Protein AF-A0A485ANZ1-F1 (afdb_monomer)

InterPro domains:
  IPR003919 Cellulose synthase, subunit A [PR01439] (199-219)
  IPR003919 Cellulose synthase, subunit A [PR01439] (227-252)
  IPR003919 Cellulose synthase, subunit A [PR01439] (282-301)
  IPR029044 Nucleotide-diphospho-sugar transferases [G3DSA:3.90.550.10] (262-335)
  IPR029044 Nucleotide-diphospho-sugar transferases [SSF53448] (255-315)
  IPR050321 Glycosyltransferase 2/OpgH subfamily [PTHR43867] (194-326)

Sequence (336 aa):
MIRLGSLIFVPPVYARLRARYVDYRRSGASWFAATLSCLWVGLAWIFLPLENARWQSLLTRHDELFPHINFSRPRPLDPLRFLLQAVWLIASKPPESRKPTKWRPLSGLDRLRDRYIRWADELPVRFNSQTRHLDDKKELAHLSPKVRRLVLGVAITLSLVLALVCITQPFNPLSQFVFLMLLWGVALLVRRIPGRFSALMLIVLSLTVSCRYIWWRYTSTLNWNDPVSLVCGLILLFAETYAWIVLVLGYFQVAWPLNRQPVPLPKDMNQWPTVDIFVPTYNEDLNVVKNTVYASLGIDWPKDKVVIWILDDGGARRVSPVRQRCRRTVHRPYHP

Foldseek 3Di:
DLVVLPVPDDVVLSVVLVVQLVQLVVLPADNVQSVLVSVVVVVCVVVPVCVPVVVVVVVVCCCVQPVPQDSSHGDNCVVVVVVVSVVVCVVPPDPDPDPPDPDPDVVVVVVVVVVVLVVLLVVLVVVCVVCVVVVVPVVCPVPDPVVSCVVVVVVVVVVVVVLVCLQQPDDDPVVVVVVVVVLVVVLVSLVSRDDLVSLLVNLVSVLSVLSSVLNCLVPPPADPPDPVSNVVSVVVNVVSVVVSVVSVVVCVVVSDDDDDDDDDDPPDLVPPAQDEAEAEDAPDALVVVLVVVVVQVVDPHDPVRYFYEYEYPHDDPRCVVVCVVGPDYDYDPPDD

Organism: Kluyvera cryocrescens (NCBI:txid580)

Mean predicted aligned error: 18.49 Å

Structure (mmCIF, N/CA/C/O backbone):
data_AF-A0A485ANZ1-F1
#
_entry.id   AF-A0A485ANZ1-F1
#
loop_
_atom_site.group_PDB
_atom_site.id
_atom_site.type_symbol
_atom_site.label_atom_id
_atom_site.label_alt_id
_atom_site.label_comp_id
_atom_site.label_asym_id
_atom_site.label_entity_id
_atom_site.label_seq_id
_atom_site.pdbx_PDB_ins_code
_atom_site.Cartn_x
_atom_site.Cartn_y
_atom_site.Cartn_z
_atom_site.occupancy
_atom_site.B_iso_or_equiv
_atom_site.auth_seq_id
_atom_site.auth_comp_id
_atom_site.auth_asym_id
_atom_site.auth_atom_id
_atom_site.pdbx_PDB_model_num
ATOM 1 N N . MET A 1 1 ? 49.723 12.646 -2.155 1.00 50.06 1 MET A N 1
ATOM 2 C CA . MET A 1 1 ? 48.306 13.057 -1.978 1.00 50.06 1 MET A CA 1
ATOM 3 C C . MET A 1 1 ? 48.087 14.573 -1.823 1.00 50.06 1 MET A C 1
ATOM 5 O O . MET A 1 1 ? 46.959 15.007 -1.983 1.00 50.06 1 MET A O 1
ATOM 9 N N . ILE A 1 2 ? 49.119 15.399 -1.576 1.00 45.59 2 ILE A N 1
ATOM 10 C CA . ILE A 1 2 ? 48.969 16.854 -1.319 1.00 45.59 2 ILE A CA 1
ATOM 11 C C . ILE A 1 2 ? 48.737 17.682 -2.609 1.00 45.59 2 ILE A C 1
ATOM 13 O O . ILE A 1 2 ? 48.126 18.737 -2.550 1.00 45.59 2 ILE A O 1
ATOM 17 N N . ARG A 1 3 ? 49.146 17.196 -3.793 1.00 48.69 3 ARG A N 1
ATOM 18 C CA . ARG A 1 3 ? 48.980 17.931 -5.070 1.00 48.69 3 ARG A CA 1
ATOM 19 C C . ARG A 1 3 ? 47.633 17.733 -5.783 1.00 48.69 3 ARG A C 1
ATOM 21 O O . ARG A 1 3 ? 47.285 18.542 -6.626 1.00 48.69 3 ARG A O 1
ATOM 28 N N . LEU A 1 4 ? 46.872 16.688 -5.447 1.00 53.19 4 LEU A N 1
ATOM 29 C CA . LEU A 1 4 ? 45.576 16.401 -6.089 1.00 53.19 4 LEU A CA 1
ATOM 30 C C . LEU A 1 4 ? 44.407 17.159 -5.436 1.00 53.19 4 LEU A C 1
ATOM 32 O O . LEU A 1 4 ? 43.421 17.456 -6.099 1.00 53.19 4 LEU A O 1
ATOM 36 N N . GLY A 1 5 ? 44.523 17.524 -4.155 1.00 51.25 5 GLY A N 1
ATOM 37 C CA . GLY A 1 5 ? 43.454 18.224 -3.431 1.00 51.25 5 GLY A CA 1
ATOM 38 C C . GLY A 1 5 ? 43.238 19.678 -3.867 1.00 51.25 5 GLY A C 1
ATOM 39 O O . GLY A 1 5 ? 42.117 20.168 -3.784 1.00 51.25 5 GLY A O 1
ATOM 40 N N . SER A 1 6 ? 44.270 20.359 -4.377 1.00 51.38 6 SER A N 1
ATOM 41 C CA . SER A 1 6 ? 44.166 21.749 -4.852 1.00 51.38 6 SER A CA 1
ATOM 42 C C . SER A 1 6 ? 43.446 21.893 -6.195 1.00 51.38 6 SER A C 1
ATOM 44 O O . SER A 1 6 ? 43.076 23.000 -6.560 1.00 51.38 6 SER A O 1
ATOM 46 N N . LEU A 1 7 ? 43.269 20.791 -6.931 1.00 53.53 7 LEU A N 1
ATOM 47 C CA . LEU A 1 7 ? 42.575 20.756 -8.224 1.00 53.53 7 LEU A CA 1
ATOM 48 C C . LEU A 1 7 ? 41.058 20.558 -8.084 1.00 53.53 7 LEU A C 1
ATOM 50 O O . LEU A 1 7 ? 40.320 20.892 -9.001 1.00 53.53 7 LEU A O 1
ATOM 54 N N . ILE A 1 8 ? 40.597 20.017 -6.951 1.00 56.97 8 ILE A N 1
ATOM 55 C CA . ILE A 1 8 ? 39.194 19.618 -6.736 1.00 56.97 8 ILE A CA 1
ATOM 56 C C . ILE A 1 8 ? 38.476 20.570 -5.766 1.00 56.97 8 ILE A C 1
ATOM 58 O O . ILE A 1 8 ? 37.263 20.745 -5.856 1.00 56.97 8 ILE A O 1
ATOM 62 N N . PHE A 1 9 ? 39.204 21.212 -4.844 1.00 56.09 9 PHE A N 1
ATOM 63 C CA . PHE A 1 9 ? 38.615 22.048 -3.796 1.00 56.09 9 PHE A CA 1
ATOM 64 C C . PHE A 1 9 ? 38.979 23.528 -3.949 1.00 56.09 9 PHE A C 1
ATOM 66 O O . PHE A 1 9 ? 40.128 23.882 -4.202 1.00 56.09 9 PHE A O 1
ATOM 73 N N . VAL A 1 10 ? 37.996 24.402 -3.713 1.00 65.62 10 VAL A N 1
ATOM 74 C CA . VAL A 1 10 ? 38.152 25.867 -3.679 1.00 65.62 10 VAL A CA 1
ATOM 75 C C . VAL A 1 10 ? 39.250 26.248 -2.654 1.00 65.62 10 VAL A C 1
ATOM 77 O O . VAL A 1 10 ? 39.260 25.678 -1.556 1.00 65.62 10 VAL A O 1
ATOM 80 N N . PRO A 1 11 ? 40.173 27.191 -2.948 1.00 66.31 11 PRO A N 1
ATOM 81 C CA . PRO A 1 11 ? 41.362 27.475 -2.124 1.00 66.31 11 PRO A CA 1
ATOM 82 C C . PRO A 1 11 ? 41.153 27.600 -0.592 1.00 66.31 11 PRO A C 1
ATOM 84 O O . PRO A 1 11 ? 41.917 26.982 0.157 1.00 66.31 11 PRO A O 1
ATOM 87 N N . PRO A 1 12 ? 40.124 28.308 -0.075 1.00 67.69 12 PRO A N 1
ATOM 88 C CA . PRO A 1 12 ? 39.806 28.357 1.360 1.00 67.69 12 PRO A CA 1
ATOM 89 C C . PRO A 1 12 ? 39.451 27.000 1.993 1.00 67.69 12 PRO A C 1
ATOM 91 O O . PRO A 1 12 ? 39.794 26.749 3.151 1.00 67.69 12 PRO A O 1
ATOM 94 N N . VAL A 1 13 ? 38.789 26.105 1.255 1.00 65.38 13 VAL A N 1
ATOM 95 C CA . VAL A 1 13 ? 38.383 24.773 1.740 1.00 65.38 13 VAL A CA 1
ATOM 96 C C . VAL A 1 13 ? 39.608 23.875 1.890 1.00 65.38 13 VAL A C 1
ATOM 98 O O . VAL A 1 13 ? 39.782 23.213 2.916 1.00 65.38 13 VAL A O 1
ATOM 101 N N . TYR A 1 14 ? 40.506 23.917 0.904 1.00 72.06 14 TYR A N 1
ATOM 102 C CA . TYR A 1 14 ? 41.768 23.185 0.939 1.00 72.06 14 TYR A CA 1
ATOM 103 C C . TYR A 1 14 ? 42.662 23.630 2.109 1.00 72.06 14 TYR A C 1
ATOM 105 O O . TYR A 1 14 ? 43.219 22.787 2.817 1.00 72.06 14 TYR A O 1
ATOM 113 N N . ALA A 1 15 ? 42.750 24.939 2.375 1.00 77.31 15 ALA A N 1
ATOM 114 C CA . ALA A 1 15 ? 43.521 25.475 3.498 1.00 77.31 15 ALA A CA 1
ATOM 115 C C . ALA A 1 15 ? 43.002 24.977 4.862 1.00 77.31 15 ALA A C 1
ATOM 117 O O . ALA A 1 15 ? 43.794 24.537 5.698 1.00 77.31 15 ALA A O 1
ATOM 118 N N . ARG A 1 16 ? 41.675 24.968 5.068 1.00 78.00 16 ARG A N 1
ATOM 119 C CA . ARG A 1 16 ? 41.052 24.466 6.308 1.00 78.00 16 ARG A CA 1
ATOM 120 C C . ARG A 1 16 ? 41.226 22.953 6.486 1.00 78.00 16 ARG A C 1
ATOM 122 O O . ARG A 1 16 ? 41.539 22.506 7.589 1.00 78.00 16 ARG A O 1
ATOM 129 N N . LEU A 1 17 ? 41.077 22.163 5.419 1.00 78.50 17 LEU A N 1
ATOM 130 C CA . LEU A 1 17 ? 41.313 20.712 5.467 1.00 78.50 17 LEU A CA 1
ATOM 131 C C . LEU A 1 17 ? 42.785 20.381 5.749 1.00 78.50 17 LEU A C 1
ATOM 133 O O . LEU A 1 17 ? 43.068 19.469 6.523 1.00 78.50 17 LEU A O 1
ATOM 137 N N . ARG A 1 18 ? 43.723 21.148 5.179 1.00 81.56 18 ARG A N 1
ATOM 138 C CA . ARG A 1 18 ? 45.160 20.992 5.435 1.00 81.56 18 ARG A CA 1
ATOM 139 C C . ARG A 1 18 ? 45.526 21.324 6.881 1.00 81.56 18 ARG A C 1
ATOM 141 O O . ARG A 1 18 ? 46.280 20.564 7.479 1.00 81.56 18 ARG A O 1
ATOM 148 N N . ALA A 1 19 ? 44.994 22.412 7.439 1.00 84.06 19 ALA A N 1
ATOM 149 C CA . ALA A 1 19 ? 45.214 22.772 8.842 1.00 84.06 19 ALA A CA 1
ATOM 150 C C . ALA A 1 19 ? 44.721 21.659 9.780 1.00 84.06 19 ALA A C 1
ATOM 152 O O . ALA A 1 19 ? 45.489 21.134 10.580 1.00 84.06 19 ALA A O 1
ATOM 153 N N . ARG A 1 20 ? 43.487 21.187 9.566 1.00 82.88 20 ARG A N 1
ATOM 154 C CA . ARG A 1 20 ? 42.884 20.100 10.348 1.00 82.88 20 ARG A CA 1
ATOM 155 C C . ARG A 1 20 ? 43.650 18.776 10.226 1.00 82.88 20 ARG A C 1
ATOM 157 O O . ARG A 1 20 ? 43.832 18.075 11.215 1.00 82.88 20 ARG A O 1
ATOM 164 N N . TYR A 1 21 ? 44.153 18.451 9.036 1.00 83.62 21 TYR A N 1
ATOM 165 C CA . TYR A 1 21 ? 45.018 17.289 8.831 1.00 83.62 21 TYR A CA 1
ATOM 166 C C . TYR A 1 21 ? 46.332 17.394 9.624 1.00 83.62 21 TYR A C 1
ATOM 168 O O . TYR A 1 21 ? 46.772 16.417 10.231 1.00 83.62 21 TYR A O 1
ATOM 176 N N . VAL A 1 22 ? 46.966 18.571 9.627 1.00 85.19 22 VAL A N 1
ATOM 177 C CA . VAL A 1 22 ? 48.196 18.819 10.396 1.00 85.19 22 VAL A CA 1
ATOM 178 C C . VAL A 1 22 ? 47.929 18.709 11.897 1.00 85.19 22 VAL A C 1
ATOM 180 O O . VAL A 1 22 ? 48.730 18.089 12.595 1.00 85.19 22 VAL A O 1
ATOM 183 N N . ASP A 1 23 ? 46.795 19.215 12.377 1.00 84.50 23 ASP A N 1
ATOM 184 C CA . ASP A 1 23 ? 46.400 19.106 13.783 1.00 84.50 23 ASP A CA 1
ATOM 185 C C . ASP A 1 23 ? 46.192 17.645 14.202 1.00 84.50 23 ASP A C 1
ATOM 187 O O . ASP A 1 23 ? 46.777 17.207 15.189 1.00 84.50 23 ASP A O 1
ATOM 191 N N . TYR A 1 24 ? 45.502 16.829 13.395 1.00 83.62 24 TYR A N 1
ATOM 192 C CA . TYR A 1 24 ? 45.367 15.388 13.663 1.00 83.62 24 TYR A CA 1
ATOM 193 C C . TYR A 1 24 ? 46.715 14.667 13.729 1.00 83.62 24 TYR A C 1
ATOM 195 O O . TYR A 1 24 ? 46.923 13.780 14.560 1.00 83.62 24 TYR A O 1
ATOM 203 N N . ARG A 1 25 ? 47.658 15.050 12.863 1.00 83.06 25 ARG A N 1
ATOM 204 C CA . ARG A 1 25 ? 49.013 14.488 12.861 1.00 83.06 25 ARG A CA 1
ATOM 205 C C . ARG A 1 25 ? 49.808 14.905 14.099 1.00 83.06 25 ARG A C 1
ATOM 207 O O . ARG A 1 25 ? 50.537 14.073 14.631 1.00 83.06 25 ARG A O 1
ATOM 214 N N . ARG A 1 26 ? 49.642 16.142 14.578 1.00 84.12 26 ARG A N 1
ATOM 215 C CA . ARG A 1 26 ? 50.259 16.641 15.821 1.00 84.12 26 ARG A CA 1
ATOM 216 C C . ARG A 1 26 ? 49.679 15.969 17.066 1.00 84.12 26 ARG A C 1
ATOM 218 O O . ARG A 1 26 ? 50.427 15.653 17.980 1.00 84.12 26 ARG A O 1
ATOM 225 N N . SER A 1 27 ? 48.388 15.651 17.057 1.00 81.75 27 SER A N 1
ATOM 226 C CA . SER A 1 27 ? 47.695 14.915 18.125 1.00 81.75 27 SER A CA 1
ATOM 227 C C . SER A 1 27 ? 47.924 13.391 18.094 1.00 81.75 27 SER A C 1
ATOM 229 O O . SER A 1 27 ? 47.269 12.642 18.820 1.00 81.75 27 SER A O 1
ATOM 231 N N . GLY A 1 28 ? 48.854 12.897 17.263 1.00 81.81 28 GLY A N 1
ATOM 232 C CA . GLY A 1 28 ? 49.271 11.491 17.247 1.00 81.81 28 GLY A CA 1
ATOM 233 C C . GLY A 1 28 ? 48.322 10.536 16.510 1.00 81.81 28 GLY A C 1
ATOM 234 O O . GLY A 1 28 ? 48.268 9.346 16.847 1.00 81.81 28 GLY A O 1
ATOM 235 N N . ALA A 1 29 ? 47.547 11.025 15.534 1.00 81.62 29 ALA A N 1
ATOM 236 C CA . ALA A 1 29 ? 46.732 10.186 14.654 1.00 81.62 29 ALA A CA 1
ATOM 237 C C . ALA A 1 29 ? 47.565 9.555 13.520 1.00 81.62 29 ALA A C 1
ATOM 239 O O . ALA A 1 29 ? 48.504 10.156 12.978 1.00 81.62 29 ALA A O 1
ATOM 240 N N . SER A 1 30 ? 47.208 8.329 13.121 1.00 84.81 30 SER A N 1
ATOM 241 C CA . SER A 1 30 ? 47.867 7.665 11.993 1.00 84.81 30 SER A CA 1
ATOM 242 C C . SER A 1 30 ? 47.600 8.426 10.690 1.00 84.81 30 SER A C 1
ATOM 244 O O . SER A 1 30 ? 46.588 9.110 10.545 1.00 84.81 30 SER A O 1
ATOM 246 N N . TRP A 1 31 ? 48.522 8.325 9.728 1.00 81.19 31 TRP A N 1
ATOM 247 C CA . TRP A 1 31 ? 48.386 9.002 8.431 1.00 81.19 31 TRP A CA 1
ATOM 248 C C . TRP A 1 31 ? 47.075 8.607 7.740 1.00 81.19 31 TRP A C 1
ATOM 250 O O . TRP A 1 31 ? 46.343 9.474 7.276 1.00 81.19 31 TRP A O 1
ATOM 260 N N . PHE A 1 32 ? 46.750 7.313 7.773 1.00 82.69 32 PHE A N 1
ATOM 261 C CA . PHE A 1 32 ? 45.528 6.754 7.204 1.00 82.69 32 PHE A CA 1
ATOM 262 C C . PHE A 1 32 ? 44.258 7.249 7.912 1.00 82.69 32 PHE A C 1
ATOM 264 O O . PHE A 1 32 ? 43.286 7.619 7.261 1.00 82.69 32 PHE A O 1
ATOM 271 N N . ALA A 1 33 ? 44.258 7.310 9.247 1.00 81.44 33 ALA A N 1
ATOM 272 C CA . ALA A 1 33 ? 43.099 7.801 9.988 1.00 81.44 33 ALA A CA 1
ATOM 273 C C . ALA A 1 33 ? 42.874 9.304 9.765 1.00 81.44 33 ALA A C 1
ATOM 275 O O . ALA A 1 33 ? 41.734 9.744 9.624 1.00 81.44 33 ALA A O 1
ATOM 276 N N . ALA A 1 34 ? 43.954 10.085 9.678 1.00 82.25 34 ALA A N 1
ATOM 277 C CA . ALA A 1 34 ? 43.889 11.517 9.414 1.00 82.25 34 ALA A CA 1
ATOM 278 C C . ALA A 1 34 ? 43.378 11.819 7.995 1.00 82.25 34 ALA A C 1
ATOM 280 O O . ALA A 1 34 ? 42.519 12.684 7.831 1.00 82.25 34 ALA A O 1
ATOM 281 N N . THR A 1 35 ? 43.845 11.094 6.969 1.00 83.25 35 THR A N 1
ATOM 282 C CA . THR A 1 35 ? 43.358 11.276 5.590 1.00 83.25 35 THR A CA 1
ATOM 283 C C . THR A 1 35 ? 41.900 10.849 5.440 1.00 83.25 35 THR A C 1
ATOM 285 O O . THR A 1 35 ? 41.111 11.598 4.863 1.00 83.25 35 THR A O 1
ATOM 288 N N . LEU A 1 36 ? 41.522 9.697 6.002 1.00 83.12 36 LEU A N 1
ATOM 289 C CA . LEU A 1 36 ? 40.150 9.191 5.959 1.00 83.12 36 LEU A CA 1
ATOM 290 C C . LEU A 1 36 ? 39.174 10.135 6.676 1.00 83.12 36 LEU A C 1
ATOM 292 O O . LEU A 1 36 ? 38.092 10.414 6.165 1.00 83.12 36 LEU A O 1
ATOM 296 N N . SER A 1 37 ? 39.575 10.688 7.821 1.00 81.00 37 SER A N 1
ATOM 297 C CA . SER A 1 37 ? 38.748 11.637 8.576 1.00 81.00 37 SER A CA 1
ATOM 298 C C . SER A 1 37 ? 38.597 12.974 7.855 1.00 81.00 37 SER A C 1
ATOM 300 O O . SER A 1 37 ? 37.504 13.529 7.818 1.00 81.00 37 SER A O 1
ATOM 302 N N . CYS A 1 38 ? 39.655 13.481 7.214 1.00 82.94 38 CYS A N 1
ATOM 303 C CA . CYS A 1 38 ? 39.558 14.673 6.369 1.00 82.94 38 CYS A CA 1
ATOM 304 C C . CYS A 1 38 ? 38.647 14.455 5.153 1.00 82.94 38 CYS A C 1
ATOM 306 O O . CYS A 1 38 ? 37.906 15.367 4.791 1.00 82.94 38 CYS A O 1
ATOM 308 N N . LEU A 1 39 ? 38.661 13.259 4.554 1.00 83.06 39 LEU A N 1
ATOM 309 C CA . LEU A 1 39 ? 37.757 12.895 3.460 1.00 83.06 39 LEU A CA 1
ATOM 310 C C . LEU A 1 39 ? 36.300 12.882 3.939 1.00 83.06 39 LEU A C 1
ATOM 312 O O . LEU A 1 39 ? 35.447 13.501 3.309 1.00 83.06 39 LEU A O 1
ATOM 316 N N . TRP A 1 40 ? 36.028 12.262 5.089 1.00 80.25 40 TRP A N 1
ATOM 317 C CA . TRP A 1 40 ? 34.697 12.254 5.703 1.00 80.25 40 TRP A CA 1
ATOM 318 C C . TRP A 1 40 ? 34.192 13.650 6.063 1.00 80.25 40 TRP A C 1
ATOM 320 O O . TRP A 1 40 ? 33.044 13.973 5.777 1.00 80.25 40 TRP A O 1
ATOM 330 N N . VAL A 1 41 ? 35.042 14.500 6.643 1.00 79.69 41 VAL A N 1
ATOM 331 C CA . VAL A 1 41 ? 34.705 15.904 6.931 1.00 79.69 41 VAL A CA 1
ATOM 332 C C . VAL A 1 41 ? 34.427 16.675 5.639 1.00 79.69 41 VAL A C 1
ATOM 334 O O . VAL A 1 41 ? 33.487 17.463 5.595 1.00 79.69 41 VAL A O 1
ATOM 337 N N . GLY A 1 42 ? 35.206 16.428 4.581 1.00 78.31 42 GLY A N 1
ATOM 338 C CA . GLY A 1 42 ? 34.976 17.008 3.258 1.00 78.31 42 GLY A CA 1
ATOM 339 C C . GLY A 1 42 ? 33.626 16.597 2.666 1.00 78.31 42 GLY A C 1
ATOM 340 O O . GLY A 1 42 ? 32.868 17.457 2.229 1.00 78.31 42 GLY A O 1
ATOM 341 N N . LEU A 1 43 ? 33.283 15.306 2.722 1.00 77.94 43 LEU A N 1
ATOM 342 C CA . LEU A 1 43 ? 31.971 14.800 2.304 1.00 77.94 43 LEU A CA 1
ATOM 343 C C . LEU A 1 43 ? 30.841 15.387 3.155 1.00 77.94 43 LEU A C 1
ATOM 345 O O . LEU A 1 43 ? 29.832 15.836 2.618 1.00 77.94 43 LEU A O 1
ATOM 349 N N . ALA A 1 44 ? 31.018 15.451 4.475 1.00 74.69 44 ALA A N 1
ATOM 350 C CA . ALA A 1 44 ? 30.040 16.053 5.369 1.00 74.69 44 ALA A CA 1
ATOM 351 C C . ALA A 1 44 ? 29.807 17.535 5.038 1.00 74.69 44 ALA A C 1
ATOM 353 O O . ALA A 1 44 ? 28.670 17.980 5.100 1.00 74.69 44 ALA A O 1
ATOM 354 N N . TRP A 1 45 ? 30.830 18.283 4.613 1.00 72.38 45 TRP A N 1
ATOM 355 C CA . TRP A 1 45 ? 30.660 19.662 4.139 1.00 72.38 45 TRP A CA 1
ATOM 356 C C . TRP A 1 45 ? 29.887 19.791 2.824 1.00 72.38 45 TRP A C 1
ATOM 358 O O . TRP A 1 45 ? 29.237 20.812 2.617 1.00 72.38 45 TRP A O 1
ATOM 368 N N . ILE A 1 46 ? 29.934 18.782 1.952 1.00 73.00 46 ILE A N 1
ATOM 369 C CA . ILE A 1 46 ? 29.179 18.778 0.690 1.00 73.00 46 ILE A CA 1
ATOM 370 C C . ILE A 1 46 ? 27.687 18.544 0.955 1.00 73.00 46 ILE A C 1
ATOM 372 O O . ILE A 1 46 ? 26.840 19.191 0.344 1.00 73.00 46 ILE A O 1
ATOM 376 N N . PHE A 1 47 ? 27.360 17.628 1.870 1.00 73.75 47 PHE A N 1
ATOM 377 C CA . PHE A 1 47 ? 25.977 17.201 2.107 1.00 73.75 47 PHE A CA 1
ATOM 378 C C . PHE A 1 47 ? 25.290 17.913 3.276 1.00 73.75 47 PHE A C 1
ATOM 380 O O . PHE A 1 47 ? 24.060 17.961 3.324 1.00 73.75 47 PHE A O 1
ATOM 387 N N . LEU A 1 48 ? 26.051 18.466 4.223 1.00 71.25 48 LEU A N 1
ATOM 388 C CA . LEU A 1 48 ? 25.528 19.116 5.421 1.00 71.25 48 LEU A CA 1
ATOM 389 C C . LEU A 1 48 ? 26.067 20.551 5.521 1.00 71.25 48 LEU A C 1
ATOM 391 O O . LEU A 1 48 ? 27.282 20.757 5.482 1.00 71.25 48 LEU A O 1
ATOM 395 N N . PRO A 1 49 ? 25.203 21.563 5.737 1.00 68.06 49 PRO A N 1
ATOM 396 C CA . PRO A 1 49 ? 25.640 22.933 5.974 1.00 68.06 49 PRO A CA 1
ATOM 397 C C . PRO A 1 49 ? 26.200 23.057 7.400 1.00 68.06 49 PRO A C 1
ATOM 399 O O . PRO A 1 49 ? 25.554 23.625 8.280 1.00 68.06 49 PRO A O 1
ATOM 402 N N . LEU A 1 50 ? 27.395 22.504 7.643 1.00 65.19 50 LEU A N 1
ATOM 403 C CA . LEU A 1 50 ? 28.044 22.471 8.965 1.00 65.19 50 LEU A CA 1
ATOM 404 C C . LEU A 1 50 ? 28.342 23.878 9.525 1.00 65.19 50 LEU A C 1
ATOM 406 O O . LEU A 1 50 ? 28.605 24.023 10.716 1.00 65.19 50 LEU A O 1
ATOM 410 N N . GLU A 1 51 ? 28.271 24.916 8.686 1.00 66.56 51 GLU A N 1
ATOM 411 C CA . GLU A 1 51 ? 28.394 26.329 9.075 1.00 66.56 51 GLU A CA 1
ATOM 412 C C . GLU A 1 51 ? 27.105 26.913 9.678 1.00 66.56 51 GLU A C 1
ATOM 414 O O . GLU A 1 51 ? 27.125 27.976 10.293 1.00 66.56 51 GLU A O 1
ATOM 419 N N . ASN A 1 52 ? 25.973 26.218 9.550 1.00 74.19 52 ASN A N 1
ATOM 420 C CA . ASN A 1 52 ? 24.717 26.642 10.154 1.00 74.19 52 ASN A CA 1
ATOM 421 C C . ASN A 1 52 ? 24.829 26.587 11.688 1.00 74.19 52 ASN A C 1
ATOM 423 O O . ASN A 1 52 ? 25.290 25.588 12.245 1.00 74.19 52 ASN A O 1
ATOM 427 N N . ALA A 1 53 ? 24.330 27.614 12.383 1.00 69.38 53 ALA A N 1
ATOM 428 C CA . ALA A 1 53 ? 24.418 27.754 13.843 1.00 69.38 53 ALA A CA 1
ATOM 429 C C . ALA A 1 53 ? 23.914 26.518 14.618 1.00 69.38 53 ALA A C 1
ATOM 431 O O . ALA A 1 53 ? 24.375 26.226 15.717 1.00 69.38 53 ALA A O 1
ATOM 432 N N . ARG A 1 54 ? 22.997 25.745 14.023 1.00 70.25 54 ARG A N 1
ATOM 433 C CA . ARG A 1 54 ? 22.473 24.482 14.574 1.00 70.25 54 ARG A CA 1
ATOM 434 C C . ARG A 1 54 ? 23.509 23.364 14.578 1.00 70.25 54 ARG A C 1
ATOM 436 O O . ARG A 1 54 ? 23.673 22.686 15.588 1.00 70.25 54 ARG A O 1
ATOM 443 N N . TRP A 1 55 ? 24.211 23.183 13.463 1.00 67.81 55 TRP A N 1
ATOM 444 C CA . TRP A 1 55 ? 25.285 22.200 13.363 1.00 67.81 55 TRP A CA 1
ATOM 445 C C . TRP A 1 55 ? 26.454 22.601 14.251 1.00 67.81 55 TRP A C 1
ATOM 447 O O . TRP A 1 55 ? 27.000 21.745 14.935 1.00 67.81 55 TRP A O 1
ATOM 457 N N . GLN A 1 56 ? 26.751 23.899 14.351 1.00 73.25 56 GLN A N 1
ATOM 458 C CA . GLN A 1 56 ? 27.735 24.385 15.315 1.00 73.25 56 GLN A CA 1
ATOM 459 C C . GLN A 1 56 ? 27.314 24.118 16.764 1.00 73.25 56 GLN A C 1
ATOM 461 O O . GLN A 1 56 ? 28.135 23.644 17.536 1.00 73.25 56 GLN A O 1
ATOM 466 N N . SER A 1 57 ? 26.038 24.307 17.119 1.00 71.94 57 SER A N 1
ATOM 467 C CA . SER A 1 57 ? 25.544 23.992 18.469 1.00 71.94 57 SER A CA 1
ATOM 468 C C . SER A 1 57 ? 25.574 22.496 18.814 1.00 71.94 57 SER A C 1
ATOM 470 O O . SER A 1 57 ? 25.686 22.129 19.980 1.00 71.94 57 SER A O 1
ATOM 472 N N . LEU A 1 58 ? 25.478 21.622 17.807 1.00 71.00 58 LEU A N 1
ATOM 473 C CA . LEU A 1 58 ? 25.641 20.174 17.968 1.00 71.00 58 LEU A CA 1
ATOM 474 C C . LEU A 1 58 ? 27.118 19.789 18.083 1.00 71.00 58 LEU A C 1
ATOM 476 O O . LEU A 1 58 ? 27.470 18.946 18.900 1.00 71.00 58 LEU A O 1
ATOM 480 N N . LEU A 1 59 ? 27.979 20.432 17.292 1.00 70.88 59 LEU A N 1
ATOM 481 C CA . LEU A 1 59 ? 29.425 20.235 17.330 1.00 70.88 59 LEU A CA 1
ATOM 482 C C . LEU A 1 59 ? 30.039 20.748 18.638 1.00 70.88 59 LEU A C 1
ATOM 484 O O . LEU A 1 59 ? 31.002 20.159 19.106 1.00 70.88 59 LEU A O 1
ATOM 488 N N . THR A 1 60 ? 29.500 21.793 19.270 1.00 72.94 60 THR A N 1
ATOM 489 C CA . THR A 1 60 ? 29.980 22.243 20.590 1.00 72.94 60 THR A CA 1
ATOM 490 C C . THR A 1 60 ? 29.579 21.297 21.719 1.00 72.94 60 THR A C 1
ATOM 492 O O . THR A 1 60 ? 30.297 21.207 22.703 1.00 72.94 60 THR A O 1
ATOM 495 N N . ARG A 1 61 ? 28.483 20.544 21.563 1.00 74.81 61 ARG A N 1
ATOM 496 C CA . ARG A 1 61 ? 28.029 19.509 22.513 1.00 74.81 61 ARG A CA 1
ATOM 497 C C . ARG A 1 61 ? 28.547 18.107 22.179 1.00 74.81 61 ARG A C 1
ATOM 499 O O . ARG A 1 61 ? 27.985 17.110 22.634 1.00 74.81 61 ARG A O 1
ATOM 506 N N . HIS A 1 62 ? 29.583 18.000 21.349 1.00 74.44 62 HIS A N 1
ATOM 507 C CA . HIS A 1 62 ? 30.089 16.700 20.915 1.00 74.44 62 HIS A CA 1
ATOM 508 C C . HIS A 1 62 ? 30.615 15.855 22.082 1.00 74.44 62 HIS A C 1
ATOM 510 O O . HIS A 1 62 ? 30.407 14.646 22.063 1.00 74.44 62 HIS A O 1
ATOM 516 N N . ASP A 1 63 ? 31.200 16.479 23.109 1.00 72.25 63 ASP A N 1
ATOM 517 C CA . ASP A 1 63 ? 31.691 15.792 24.311 1.00 72.25 63 ASP A CA 1
ATOM 518 C C . ASP A 1 63 ? 30.555 15.138 25.119 1.00 72.25 63 ASP A C 1
ATOM 520 O O . ASP A 1 63 ? 30.723 14.055 25.676 1.00 72.25 63 ASP A O 1
ATOM 524 N N . GLU A 1 64 ? 29.362 15.743 25.127 1.00 76.31 64 GLU A N 1
ATOM 525 C CA . GLU A 1 64 ? 28.178 15.207 25.814 1.00 76.31 64 GLU A CA 1
ATOM 526 C C . GLU A 1 64 ? 27.480 14.100 25.005 1.00 76.31 64 GLU A C 1
ATOM 528 O O . GLU A 1 64 ? 26.925 13.153 25.565 1.00 76.31 64 GLU A O 1
ATOM 533 N N . LEU A 1 65 ? 27.457 14.229 23.674 1.00 74.94 65 LEU A N 1
ATOM 534 C CA . LEU A 1 65 ? 26.718 13.325 22.782 1.00 74.94 65 LEU A CA 1
ATOM 535 C C . LEU A 1 65 ? 27.550 12.118 22.327 1.00 74.94 65 LEU A C 1
ATOM 537 O O . LEU A 1 65 ? 27.010 11.020 22.157 1.00 74.94 65 LEU A O 1
ATOM 541 N N . PHE A 1 66 ? 28.857 12.308 22.151 1.00 79.69 66 PHE A N 1
ATOM 542 C CA . PHE A 1 66 ? 29.797 11.313 21.638 1.00 79.69 66 PHE A CA 1
ATOM 543 C C . PHE A 1 66 ? 31.038 11.191 22.542 1.00 79.69 66 PHE A C 1
ATOM 545 O O . PHE A 1 66 ? 32.161 11.336 22.059 1.00 79.69 66 PHE A O 1
ATOM 552 N N . PRO A 1 67 ? 30.878 10.843 23.836 1.00 76.81 67 PRO A N 1
ATOM 553 C CA . PRO A 1 67 ? 31.988 10.804 24.800 1.00 76.81 67 PRO A CA 1
ATOM 554 C C . PRO A 1 67 ? 33.078 9.772 24.456 1.00 76.81 67 PRO A C 1
ATOM 556 O O . PRO A 1 67 ? 34.195 9.829 24.958 1.00 76.81 67 PRO A O 1
ATOM 559 N N . HIS A 1 68 ? 32.767 8.802 23.594 1.00 76.75 68 HIS A N 1
ATOM 560 C CA . HIS A 1 68 ? 33.680 7.739 23.169 1.00 76.75 68 HIS A CA 1
ATOM 561 C C . HIS A 1 68 ? 34.492 8.088 21.908 1.00 76.75 68 HIS A C 1
ATOM 563 O O . HIS A 1 68 ? 35.321 7.278 21.484 1.00 76.75 68 HIS A O 1
ATOM 569 N N . ILE A 1 69 ? 34.258 9.253 21.289 1.00 77.88 69 ILE A N 1
ATOM 570 C CA . ILE A 1 69 ? 34.952 9.690 20.071 1.00 77.88 69 ILE A CA 1
ATOM 571 C C . ILE A 1 69 ? 35.820 10.894 20.407 1.00 77.88 69 ILE A C 1
ATOM 573 O O . ILE A 1 69 ? 35.321 11.971 20.712 1.00 77.88 69 ILE A O 1
ATOM 577 N N . ASN A 1 70 ? 37.136 10.726 20.302 1.00 77.31 70 ASN A N 1
ATOM 578 C CA . ASN A 1 70 ? 38.061 11.831 20.498 1.00 77.31 70 ASN A CA 1
ATOM 579 C C . ASN A 1 70 ? 38.347 12.513 19.153 1.00 77.31 70 ASN A C 1
ATOM 581 O O . ASN A 1 70 ? 39.163 12.038 18.361 1.00 77.31 70 ASN A O 1
ATOM 585 N N . PHE A 1 71 ? 37.691 13.646 18.903 1.00 74.06 71 PHE A N 1
ATOM 586 C CA . PHE A 1 71 ? 37.800 14.384 17.639 1.00 74.06 71 PHE A CA 1
ATOM 587 C C . PHE A 1 71 ? 39.205 14.934 17.365 1.00 74.06 71 PHE A C 1
ATOM 589 O O . PHE A 1 71 ? 39.521 15.225 16.213 1.00 74.06 71 PHE A O 1
ATOM 596 N N . SER A 1 72 ? 40.057 15.054 18.389 1.00 74.81 72 SER A N 1
ATOM 597 C CA . SER A 1 72 ? 41.454 15.473 18.228 1.00 74.81 72 SER A CA 1
ATOM 598 C C . SER A 1 72 ? 42.364 14.343 17.727 1.00 74.81 72 SER A C 1
ATOM 600 O O . SER A 1 72 ? 43.358 14.605 17.052 1.00 74.81 72 SER A O 1
ATOM 602 N N . ARG A 1 73 ? 42.008 13.077 17.989 1.00 80.69 73 ARG A N 1
ATOM 603 C CA . ARG A 1 73 ? 42.796 11.898 17.606 1.00 80.69 73 ARG A CA 1
ATOM 604 C C . ARG A 1 73 ? 41.909 10.835 16.949 1.00 80.69 73 ARG A C 1
ATOM 606 O O . ARG A 1 73 ? 41.622 9.810 17.575 1.00 80.69 73 ARG A O 1
ATOM 613 N N . PRO A 1 74 ? 41.503 11.048 15.685 1.00 78.56 74 PRO A N 1
ATOM 614 C CA . PRO A 1 74 ? 40.599 10.131 15.014 1.00 78.56 74 PRO A CA 1
ATOM 615 C C . PRO A 1 74 ? 41.244 8.760 14.778 1.00 78.56 74 PRO A C 1
ATOM 617 O O . PRO A 1 74 ? 42.411 8.647 14.387 1.00 78.56 74 PRO A O 1
ATOM 620 N N . ARG A 1 75 ? 40.456 7.707 14.980 1.00 81.75 75 ARG A N 1
ATOM 621 C CA . ARG A 1 75 ? 40.752 6.315 14.630 1.00 81.75 75 ARG A CA 1
ATOM 622 C C . ARG A 1 75 ? 40.003 5.941 13.347 1.00 81.75 75 ARG A C 1
ATOM 624 O O . ARG A 1 75 ? 38.931 6.477 13.075 1.00 81.75 75 ARG A O 1
ATOM 631 N N . PRO A 1 76 ? 40.508 4.979 12.557 1.00 77.19 76 PRO A N 1
ATOM 632 C CA . PRO A 1 76 ? 39.899 4.632 11.269 1.00 77.19 76 PRO A CA 1
ATOM 633 C C . PRO A 1 76 ? 38.460 4.093 11.381 1.00 77.19 76 PRO A C 1
ATOM 635 O O . PRO A 1 76 ? 37.706 4.188 10.420 1.00 77.19 76 PRO A O 1
ATOM 638 N N . LEU A 1 77 ? 38.063 3.567 12.547 1.00 80.44 77 LEU A N 1
ATOM 639 C CA . LEU A 1 77 ? 36.713 3.046 12.809 1.00 80.44 77 LEU A CA 1
ATOM 640 C C . LEU A 1 77 ? 35.771 4.059 13.482 1.00 80.44 77 LEU A C 1
ATOM 642 O O . LEU A 1 77 ? 34.622 3.726 13.773 1.00 80.44 77 LEU A O 1
ATOM 646 N N . ASP A 1 78 ? 36.222 5.287 13.732 1.00 78.81 78 ASP A N 1
ATOM 647 C CA . ASP A 1 78 ? 35.394 6.307 14.382 1.00 78.81 78 ASP A CA 1
ATOM 648 C C . ASP A 1 78 ? 34.163 6.737 13.561 1.00 78.81 78 ASP A C 1
ATOM 650 O O . ASP A 1 78 ? 33.120 6.951 14.180 1.00 78.81 78 ASP A O 1
ATOM 654 N N . PRO A 1 79 ? 34.180 6.773 12.208 1.00 78.06 79 PRO A N 1
ATOM 655 C CA . PRO A 1 79 ? 32.969 7.052 11.427 1.00 78.06 79 PRO A CA 1
ATOM 656 C C . PRO A 1 79 ? 31.840 6.041 11.672 1.00 78.06 79 PRO A C 1
ATOM 658 O O . PRO A 1 79 ? 30.671 6.414 11.756 1.00 78.06 79 PRO A O 1
ATOM 661 N N . LEU A 1 80 ? 32.183 4.760 11.841 1.00 78.31 80 LEU A N 1
ATOM 662 C CA . LEU A 1 80 ? 31.209 3.705 12.126 1.00 78.31 80 LEU A CA 1
ATOM 663 C C . LEU A 1 80 ? 30.616 3.863 13.532 1.00 78.31 80 LEU A C 1
ATOM 665 O O . LEU A 1 80 ? 29.408 3.736 13.713 1.00 78.31 80 LEU A O 1
ATOM 669 N N . ARG A 1 81 ? 31.460 4.188 14.518 1.00 81.00 81 ARG A N 1
ATOM 670 C CA . ARG A 1 81 ? 31.033 4.456 15.902 1.00 81.00 81 ARG A CA 1
ATOM 671 C C . ARG A 1 81 ? 30.115 5.670 15.978 1.00 81.00 81 ARG A C 1
ATOM 673 O O . ARG A 1 81 ? 29.090 5.615 16.649 1.00 81.00 81 ARG A O 1
ATOM 680 N N . PHE A 1 82 ? 30.444 6.722 15.229 1.00 81.69 82 PHE A N 1
ATOM 681 C CA . PHE A 1 82 ? 29.620 7.919 15.116 1.00 81.69 82 PHE A CA 1
ATOM 682 C C . PHE A 1 82 ? 28.229 7.593 14.565 1.00 81.69 82 PHE A C 1
ATOM 684 O O . PHE A 1 82 ? 27.229 8.018 15.138 1.00 81.69 82 PHE A O 1
ATOM 691 N N . LEU A 1 83 ? 28.151 6.796 13.494 1.00 80.94 83 LEU A N 1
ATOM 692 C CA . LEU A 1 83 ? 26.881 6.398 12.882 1.00 80.94 83 LEU A CA 1
ATOM 693 C C . LEU A 1 83 ? 26.040 5.553 13.845 1.00 80.94 83 LEU A C 1
ATOM 695 O O . LEU A 1 83 ? 24.859 5.834 14.042 1.00 80.94 83 LEU A O 1
ATOM 699 N N . LEU A 1 84 ? 26.656 4.562 14.489 1.00 82.62 84 LEU A N 1
ATOM 700 C CA . LEU A 1 84 ? 25.974 3.657 15.414 1.00 82.62 84 LEU A CA 1
ATOM 701 C C . LEU A 1 84 ? 25.425 4.415 16.633 1.00 82.62 84 LEU A C 1
ATOM 703 O O . LEU A 1 84 ? 24.259 4.247 16.991 1.00 82.62 84 LEU A O 1
ATOM 707 N N . GLN A 1 85 ? 26.215 5.326 17.206 1.00 81.31 85 GLN A N 1
ATOM 708 C CA . GLN A 1 85 ? 25.761 6.192 18.292 1.00 81.31 85 GLN A CA 1
ATOM 709 C C . GLN A 1 85 ? 24.672 7.170 17.836 1.00 81.31 85 GLN A C 1
ATOM 711 O O . GLN A 1 85 ? 23.718 7.401 18.575 1.00 81.31 85 GLN A O 1
ATOM 716 N N . ALA A 1 86 ? 24.785 7.752 16.640 1.00 79.62 86 ALA A N 1
ATOM 717 C CA . ALA A 1 86 ? 23.771 8.664 16.119 1.00 79.62 86 ALA A CA 1
ATOM 718 C C . ALA A 1 86 ? 22.420 7.951 15.950 1.00 79.62 86 ALA A C 1
ATOM 720 O O . ALA A 1 86 ? 21.395 8.483 16.369 1.00 79.62 86 ALA A O 1
ATOM 721 N N . VAL A 1 87 ? 22.422 6.726 15.414 1.00 81.88 87 VAL A N 1
ATOM 722 C CA . VAL A 1 87 ? 21.221 5.881 15.307 1.00 81.88 87 VAL A CA 1
ATOM 723 C C . VAL A 1 87 ? 20.663 5.552 16.689 1.00 81.88 87 VAL A C 1
ATOM 725 O O . VAL A 1 87 ? 19.459 5.683 16.905 1.00 81.88 87 VAL A O 1
ATOM 728 N N . TRP A 1 88 ? 21.526 5.193 17.642 1.00 80.88 88 TRP A N 1
ATOM 729 C CA . TRP A 1 88 ? 21.103 4.915 19.011 1.00 80.88 88 TRP A CA 1
ATOM 730 C C . TRP A 1 88 ? 20.469 6.143 19.674 1.00 80.88 88 TRP A C 1
ATOM 732 O O . TRP A 1 88 ? 19.375 6.028 20.209 1.00 80.88 88 TRP A O 1
ATOM 742 N N . LEU A 1 89 ? 21.079 7.328 19.570 1.00 78.19 89 LEU A N 1
ATOM 743 C CA . LEU A 1 89 ? 20.539 8.579 20.117 1.00 78.19 89 LEU A CA 1
ATOM 744 C C . LEU A 1 89 ? 19.199 8.975 19.483 1.00 78.19 89 LEU A C 1
ATOM 746 O O . LEU A 1 89 ? 18.342 9.507 20.182 1.00 78.19 89 LEU A O 1
ATOM 750 N N . ILE A 1 90 ? 19.008 8.713 18.186 1.00 77.81 90 ILE A N 1
ATOM 751 C CA . ILE A 1 90 ? 17.734 8.952 17.489 1.00 77.81 90 ILE A CA 1
ATOM 752 C C . ILE A 1 90 ? 16.639 8.005 18.000 1.00 77.81 90 ILE A C 1
ATOM 754 O O . ILE A 1 90 ? 15.483 8.409 18.095 1.00 77.81 90 ILE A O 1
ATOM 758 N N . ALA A 1 91 ? 16.995 6.760 18.323 1.00 78.12 91 ALA A N 1
ATOM 759 C CA . ALA A 1 91 ? 16.052 5.744 18.776 1.00 78.12 91 ALA A CA 1
ATOM 760 C C . ALA A 1 91 ? 15.742 5.819 20.283 1.00 78.12 91 ALA A C 1
ATOM 762 O O . ALA A 1 91 ? 14.622 5.516 20.686 1.00 78.12 91 ALA A O 1
ATOM 763 N N . SER A 1 92 ? 16.722 6.188 21.115 1.00 73.00 92 SER A N 1
ATOM 764 C CA . SER A 1 92 ? 16.648 6.051 22.575 1.00 73.00 92 SER A CA 1
ATOM 765 C C . SER A 1 92 ? 16.362 7.353 23.318 1.00 73.00 92 SER A C 1
ATOM 767 O O . SER A 1 92 ? 15.750 7.302 24.386 1.00 73.00 92 SER A O 1
ATOM 769 N N . LYS A 1 93 ? 16.774 8.523 22.799 1.00 64.88 93 LYS A N 1
ATOM 770 C CA . LYS A 1 93 ? 16.474 9.791 23.473 1.00 64.88 93 LYS A CA 1
ATOM 771 C C . LYS A 1 93 ? 15.048 10.229 23.122 1.00 64.88 93 LYS A C 1
ATOM 773 O O . LYS A 1 93 ? 14.797 10.551 21.959 1.00 64.88 93 LYS A O 1
ATOM 778 N N . PRO A 1 94 ? 14.115 10.295 24.096 1.00 54.78 94 PRO A N 1
ATOM 779 C CA . PRO A 1 94 ? 12.826 10.930 23.859 1.00 54.78 94 PRO A CA 1
ATOM 780 C C . PRO A 1 94 ? 13.076 12.366 23.382 1.00 54.78 94 PRO A C 1
ATOM 782 O O . PRO A 1 94 ? 14.048 12.984 23.829 1.00 54.78 94 PRO A O 1
ATOM 785 N N . PRO A 1 95 ? 12.256 12.903 22.459 1.00 58.09 95 PRO A N 1
ATOM 786 C CA . PRO A 1 95 ? 12.457 14.244 21.937 1.00 58.09 95 PRO A CA 1
ATOM 787 C C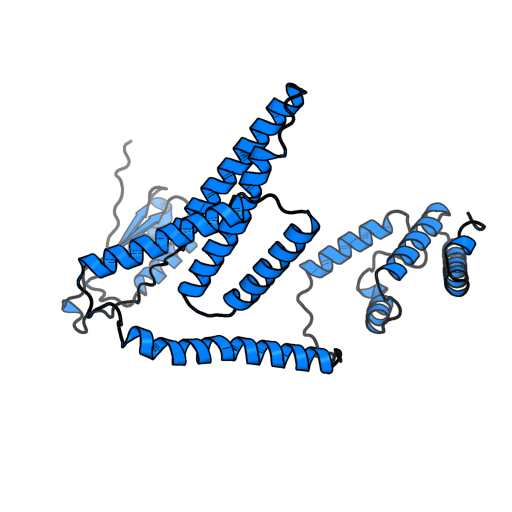 . PRO A 1 95 ? 12.448 15.224 23.109 1.00 58.09 95 PRO A C 1
ATOM 789 O O . PRO A 1 95 ? 11.401 15.492 23.695 1.00 58.09 95 PRO A O 1
ATOM 792 N N . GLU A 1 96 ? 13.632 15.725 23.465 1.00 54.31 96 GLU A N 1
ATOM 793 C CA . GLU A 1 96 ? 13.801 16.749 24.487 1.00 54.31 96 GLU A CA 1
ATOM 794 C C . GLU A 1 96 ? 12.825 17.880 24.160 1.00 54.31 96 GLU A C 1
ATOM 796 O O . GLU A 1 96 ? 12.740 18.293 22.996 1.00 54.31 96 GLU A O 1
ATOM 801 N N . SER A 1 97 ? 12.022 18.300 25.145 1.00 47.19 97 SER A N 1
ATOM 802 C CA . SER A 1 97 ? 10.905 19.226 24.950 1.00 47.19 97 SER A CA 1
ATOM 803 C C . SER A 1 97 ? 11.397 20.469 24.214 1.00 47.19 97 SER A C 1
ATOM 805 O O . SER A 1 97 ? 12.032 21.357 24.791 1.00 47.19 97 SER A O 1
ATOM 807 N N . ARG A 1 98 ? 11.158 20.496 22.901 1.00 48.03 98 ARG A N 1
ATOM 808 C CA . ARG A 1 98 ? 11.644 21.542 22.009 1.00 48.03 98 ARG A CA 1
ATOM 809 C C . ARG A 1 98 ? 11.084 22.868 22.497 1.00 48.03 98 ARG A C 1
ATOM 811 O O . ARG A 1 98 ? 9.892 23.124 22.343 1.00 48.03 98 ARG A O 1
ATOM 818 N N . LYS A 1 99 ? 11.950 23.769 22.966 1.00 49.53 99 LYS A N 1
ATOM 819 C CA . LYS A 1 99 ? 11.641 25.198 22.858 1.00 49.53 99 LYS A CA 1
ATOM 820 C C . LYS A 1 99 ? 11.456 25.475 21.361 1.00 49.53 99 LYS A C 1
ATOM 822 O O . LYS A 1 99 ? 12.365 25.137 20.593 1.00 49.53 99 LYS A O 1
ATOM 827 N N . PRO A 1 100 ? 10.304 26.008 20.913 1.00 41.53 100 PRO A N 1
ATOM 828 C CA . PRO A 1 100 ? 10.046 26.217 19.499 1.00 41.53 100 PRO A CA 1
ATOM 829 C C . PRO A 1 100 ? 11.070 27.219 18.972 1.00 41.53 100 PRO A C 1
ATOM 831 O O . PRO A 1 100 ? 10.974 28.427 19.178 1.00 41.53 100 PRO A O 1
ATOM 834 N N . THR A 1 101 ? 12.102 26.708 18.310 1.00 51.38 101 THR A N 1
ATOM 835 C CA . THR A 1 101 ? 13.033 27.540 17.565 1.00 51.38 101 THR A CA 1
ATOM 836 C C . THR A 1 101 ? 12.238 28.094 16.396 1.00 51.38 101 THR A C 1
ATOM 838 O O . THR A 1 101 ? 11.768 27.326 15.554 1.00 51.38 101 THR A O 1
ATOM 841 N N . LYS A 1 102 ? 12.074 29.421 16.350 1.00 45.78 102 LYS A N 1
ATOM 842 C CA . LYS A 1 102 ? 11.521 30.146 15.203 1.00 45.78 102 LYS A CA 1
ATOM 843 C C . LYS A 1 102 ? 12.435 29.920 13.996 1.00 45.78 102 LYS A C 1
ATOM 845 O O . LYS A 1 102 ? 13.316 30.721 13.701 1.00 45.78 102 LYS A O 1
ATOM 850 N N . TRP A 1 103 ? 12.248 28.802 13.300 1.00 45.91 103 TRP A N 1
ATOM 851 C CA . TRP A 1 103 ? 12.603 28.723 11.894 1.00 45.91 103 TRP A CA 1
ATOM 852 C C . TRP A 1 103 ? 11.833 29.847 11.202 1.00 45.91 103 TRP A C 1
ATOM 854 O O . TRP A 1 103 ? 10.632 29.985 11.414 1.00 45.91 103 TRP A O 1
ATOM 864 N N . ARG A 1 104 ? 12.520 30.674 10.419 1.00 54.12 104 ARG A N 1
ATOM 865 C CA . ARG A 1 104 ? 11.880 31.475 9.379 1.00 54.12 104 ARG A CA 1
ATOM 866 C C . ARG A 1 104 ? 12.022 30.659 8.095 1.00 54.12 104 ARG A C 1
ATOM 868 O O . ARG A 1 104 ? 13.078 30.761 7.470 1.00 54.12 104 ARG A O 1
ATOM 875 N N . PRO A 1 105 ? 11.052 29.808 7.710 1.00 50.41 105 PRO A N 1
ATOM 876 C CA . PRO A 1 105 ? 11.007 29.354 6.331 1.00 50.41 105 PRO A CA 1
ATOM 877 C C . PRO A 1 105 ? 10.737 30.597 5.476 1.00 50.41 105 PRO A C 1
ATOM 879 O O . PRO A 1 105 ? 10.303 31.635 5.991 1.00 50.41 105 PRO A O 1
ATOM 882 N N . LEU A 1 106 ? 11.029 30.545 4.180 1.00 57.19 106 LEU A N 1
ATOM 883 C CA . LEU A 1 106 ? 10.643 31.619 3.270 1.00 57.19 106 LEU A CA 1
ATOM 884 C C . LEU A 1 106 ? 9.140 31.891 3.449 1.00 57.19 106 LEU A C 1
ATOM 886 O O . LEU A 1 106 ? 8.314 31.128 2.963 1.00 57.19 106 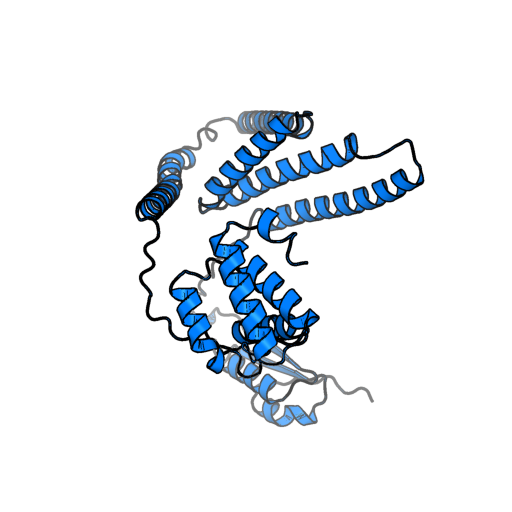LEU A O 1
ATOM 890 N N . SER A 1 107 ? 8.780 32.983 4.131 1.00 57.84 107 SER A N 1
ATOM 891 C CA . SER A 1 107 ? 7.384 33.291 4.491 1.00 57.84 107 SER A CA 1
ATOM 892 C C . SER A 1 107 ? 6.455 33.427 3.276 1.00 57.84 107 SER A C 1
ATOM 894 O O . SER A 1 107 ? 5.235 33.456 3.426 1.00 57.84 107 SER A O 1
ATOM 896 N N . GLY A 1 108 ? 7.019 33.533 2.068 1.00 64.44 108 GLY A N 1
ATOM 897 C CA . GLY A 1 108 ? 6.294 33.459 0.803 1.00 64.44 108 GLY A CA 1
ATOM 898 C C . GLY A 1 108 ? 5.859 32.039 0.426 1.00 64.44 108 GLY A C 1
ATOM 899 O O . GLY A 1 108 ? 4.741 31.873 -0.052 1.00 64.44 108 GLY A O 1
ATOM 900 N N . LEU A 1 109 ? 6.687 31.019 0.685 1.00 68.75 109 LEU A N 1
ATOM 901 C CA . LEU A 1 109 ? 6.375 29.610 0.413 1.00 68.75 109 LEU A CA 1
ATOM 902 C C . LEU A 1 109 ? 5.307 29.077 1.364 1.00 68.75 109 LEU A C 1
ATOM 904 O O . LEU A 1 109 ? 4.396 28.403 0.901 1.00 68.75 109 LEU A O 1
ATOM 908 N N . ASP A 1 110 ? 5.347 29.446 2.645 1.00 67.38 110 ASP A N 1
ATOM 909 C CA . ASP A 1 110 ? 4.280 29.081 3.585 1.00 67.38 110 ASP A CA 1
ATOM 910 C C . ASP A 1 110 ? 2.963 29.763 3.204 1.00 67.38 110 ASP A C 1
ATOM 912 O O . ASP A 1 110 ? 1.935 29.110 3.119 1.00 67.38 110 ASP A O 1
ATOM 916 N N . ARG A 1 111 ? 2.989 31.046 2.815 1.00 74.88 111 ARG A N 1
ATOM 917 C CA . ARG A 1 111 ? 1.789 31.741 2.314 1.00 74.88 111 ARG A CA 1
ATOM 918 C C . ARG A 1 111 ? 1.255 31.168 1.001 1.00 74.88 111 ARG A C 1
ATOM 920 O O . ARG A 1 111 ? 0.051 31.233 0.753 1.00 74.88 111 ARG A O 1
ATOM 927 N N . LEU A 1 112 ? 2.120 30.665 0.121 1.00 75.56 112 LEU A N 1
ATOM 928 C CA . LEU A 1 112 ? 1.717 29.965 -1.104 1.00 75.56 112 LEU A CA 1
ATOM 929 C C . LEU A 1 112 ? 1.136 28.590 -0.781 1.00 75.56 112 LEU A C 1
ATOM 931 O O . LEU A 1 112 ? 0.080 28.248 -1.301 1.00 75.56 112 LEU A O 1
ATOM 935 N N . ARG A 1 113 ? 1.779 27.845 0.118 1.00 73.25 113 ARG A N 1
ATOM 936 C CA . ARG A 1 113 ? 1.321 26.546 0.604 1.00 73.25 113 ARG A CA 1
ATOM 937 C C . ARG A 1 113 ? -0.022 26.663 1.315 1.00 73.25 113 ARG A C 1
ATOM 939 O O . ARG A 1 113 ? -0.923 25.904 0.995 1.00 73.25 113 ARG A O 1
ATOM 946 N N . ASP A 1 114 ? -0.187 27.636 2.201 1.00 77.00 114 ASP A N 1
ATOM 947 C CA . ASP A 1 114 ? -1.431 27.885 2.929 1.00 77.00 114 ASP A CA 1
ATOM 948 C C . ASP A 1 114 ? -2.543 28.355 1.989 1.00 77.00 114 ASP A C 1
ATOM 950 O O . ASP A 1 114 ? -3.693 27.962 2.154 1.00 77.00 114 ASP A O 1
ATOM 954 N N . ARG A 1 115 ? -2.224 29.162 0.964 1.00 80.31 115 ARG A N 1
ATOM 955 C CA . ARG A 1 115 ? -3.187 29.502 -0.099 1.00 80.31 115 ARG A CA 1
ATOM 956 C C . ARG A 1 115 ? -3.584 28.284 -0.919 1.00 80.31 115 ARG A C 1
ATOM 958 O O . ARG A 1 115 ? -4.766 28.124 -1.184 1.00 80.31 115 ARG A O 1
ATOM 965 N N . TYR A 1 116 ? -2.626 27.441 -1.296 1.00 75.69 116 TYR A N 1
ATOM 966 C CA . TYR A 1 116 ? -2.894 26.213 -2.035 1.00 75.69 116 TYR A CA 1
ATOM 967 C C . TYR A 1 116 ? -3.743 25.241 -1.215 1.00 75.69 116 TYR A C 1
ATOM 969 O O . TYR A 1 116 ? -4.719 24.725 -1.738 1.00 75.69 116 TYR A O 1
ATOM 977 N N . ILE A 1 117 ? -3.415 25.032 0.065 1.00 74.81 117 ILE A N 1
ATOM 978 C CA . ILE A 1 117 ? -4.180 24.164 0.969 1.00 74.81 117 ILE A CA 1
ATOM 979 C C . ILE A 1 117 ? -5.597 24.713 1.141 1.00 74.81 117 ILE A C 1
ATOM 981 O O . ILE A 1 117 ? -6.541 23.979 0.894 1.00 74.81 117 ILE A O 1
ATOM 985 N N . ARG A 1 118 ? -5.765 26.010 1.444 1.00 79.19 118 ARG A N 1
ATOM 986 C CA . ARG A 1 118 ? -7.101 26.622 1.563 1.00 79.19 118 ARG A CA 1
ATOM 987 C C . ARG A 1 118 ? -7.910 26.530 0.270 1.00 79.19 118 ARG A C 1
ATOM 989 O O . ARG A 1 118 ? -9.069 26.145 0.309 1.00 79.19 118 ARG A O 1
ATOM 996 N N . TRP A 1 119 ? -7.302 26.833 -0.876 1.00 81.31 119 TRP A N 1
ATOM 997 C CA . TRP A 1 119 ? -7.955 26.675 -2.176 1.00 81.31 119 TRP A CA 1
ATOM 998 C C . TRP A 1 119 ? -8.350 25.214 -2.432 1.00 81.31 119 TRP A C 1
ATOM 1000 O O . TRP A 1 119 ? -9.479 24.951 -2.836 1.00 81.31 119 TRP A O 1
ATOM 1010 N N . ALA A 1 120 ? -7.454 24.265 -2.147 1.00 70.81 120 ALA A N 1
ATOM 1011 C CA . ALA A 1 120 ? -7.702 22.838 -2.318 1.00 70.81 120 ALA A CA 1
ATOM 1012 C C . ALA A 1 120 ? -8.800 22.308 -1.383 1.00 70.81 120 ALA A C 1
ATOM 1014 O O . ALA A 1 120 ? -9.579 21.458 -1.804 1.00 70.81 120 ALA A O 1
ATOM 1015 N N . ASP A 1 121 ? -8.891 22.827 -0.157 1.00 70.88 121 ASP A N 1
ATOM 1016 C CA . ASP A 1 121 ? -9.924 22.469 0.821 1.00 70.88 121 ASP A CA 1
ATOM 1017 C C . ASP A 1 121 ? -11.289 23.100 0.469 1.00 70.88 121 ASP A C 1
ATOM 1019 O O . ASP A 1 121 ? -12.338 22.511 0.730 1.00 70.88 121 ASP A O 1
ATOM 1023 N N . GLU A 1 122 ? -11.304 24.264 -0.190 1.00 75.31 122 GLU A N 1
ATOM 1024 C CA . GLU A 1 122 ? -12.529 24.916 -0.676 1.00 75.31 122 GLU A CA 1
ATOM 1025 C C . GLU A 1 122 ? -13.105 24.275 -1.953 1.00 75.31 122 GLU A C 1
ATOM 1027 O O . GLU A 1 122 ? -14.321 24.309 -2.160 1.00 75.31 122 GLU A O 1
ATOM 1032 N N . LEU A 1 123 ? -12.269 23.680 -2.813 1.00 69.25 123 LEU A N 1
ATOM 1033 C CA . LEU A 1 123 ? -12.698 23.007 -4.049 1.00 69.25 123 LEU A CA 1
ATOM 1034 C C . LEU A 1 123 ? -13.804 21.956 -3.842 1.00 69.25 123 LEU A C 1
ATOM 1036 O O . LEU A 1 123 ? -14.819 22.047 -4.536 1.00 69.25 123 LEU A O 1
ATOM 1040 N N . PRO A 1 124 ? -13.677 20.977 -2.922 1.00 60.81 124 PRO A N 1
ATOM 1041 C CA . PRO A 1 124 ? -14.713 19.973 -2.719 1.00 60.81 124 PRO A CA 1
ATOM 1042 C C . PRO A 1 124 ? -16.006 20.573 -2.165 1.00 60.81 124 PRO A C 1
ATOM 1044 O O . PRO A 1 124 ? -17.075 20.101 -2.529 1.00 60.81 124 PRO A O 1
ATOM 1047 N N . VAL A 1 125 ? -15.951 21.632 -1.347 1.00 65.81 125 VAL A N 1
ATOM 1048 C CA . VAL A 1 125 ? -17.161 22.308 -0.843 1.00 65.81 125 VAL A CA 1
ATOM 1049 C C . VAL A 1 125 ? -17.905 23.010 -1.981 1.00 65.81 125 VAL A C 1
ATOM 1051 O O . VAL A 1 125 ? -19.128 22.902 -2.061 1.00 65.81 125 VAL A O 1
ATOM 1054 N N . ARG A 1 126 ? -17.177 23.667 -2.896 1.00 63.66 126 ARG A N 1
ATOM 1055 C CA . ARG A 1 126 ? -17.748 24.313 -4.092 1.00 63.66 126 ARG A CA 1
ATOM 1056 C C . ARG A 1 126 ? -18.324 23.301 -5.081 1.00 63.66 126 ARG A C 1
ATOM 1058 O O . ARG A 1 126 ? -19.421 23.507 -5.586 1.00 63.66 126 ARG A O 1
ATOM 1065 N N . PHE A 1 127 ? -17.619 22.197 -5.326 1.00 59.91 127 PHE A N 1
ATOM 1066 C CA . PHE A 1 127 ? -18.107 21.144 -6.218 1.00 59.91 127 PHE A CA 1
ATOM 1067 C C . PHE A 1 127 ? -19.301 20.399 -5.620 1.00 59.91 127 PHE A C 1
ATOM 1069 O O . PHE A 1 127 ? -20.268 20.140 -6.326 1.00 59.91 127 PHE A O 1
ATOM 1076 N N . ASN A 1 128 ? -19.267 20.078 -4.323 1.00 57.84 128 ASN A N 1
ATOM 1077 C CA . ASN A 1 128 ? -20.345 19.356 -3.649 1.00 57.84 128 ASN A CA 1
ATOM 1078 C C . ASN A 1 128 ? -21.613 20.221 -3.533 1.00 57.84 128 ASN A C 1
ATOM 1080 O O . ASN A 1 128 ? -22.702 19.730 -3.798 1.00 57.84 128 ASN A O 1
ATOM 1084 N N . SER A 1 129 ? -21.511 21.526 -3.244 1.00 56.88 129 SER A N 1
ATOM 1085 C CA . SER A 1 129 ? -22.683 22.423 -3.259 1.00 56.88 129 SER A CA 1
ATOM 1086 C C . SER A 1 129 ? -23.279 22.601 -4.664 1.00 56.88 129 SER A C 1
ATOM 1088 O O . SER A 1 129 ? -24.500 22.650 -4.809 1.00 56.88 129 SER A O 1
ATOM 1090 N N . GLN A 1 130 ? -22.439 22.606 -5.705 1.00 55.66 130 GLN A N 1
ATOM 1091 C CA . GLN A 1 130 ? -22.866 22.627 -7.108 1.00 55.66 130 GLN A CA 1
ATOM 1092 C C . GLN A 1 130 ? -23.311 21.265 -7.660 1.00 55.66 130 GLN A C 1
ATOM 1094 O O . GLN A 1 130 ? -23.927 21.241 -8.710 1.00 55.66 130 GLN A O 1
ATOM 1099 N N . THR A 1 131 ? -23.057 20.134 -7.004 1.00 52.50 131 THR A N 1
ATOM 1100 C CA . THR A 1 131 ? -23.511 18.810 -7.489 1.00 52.50 131 THR A CA 1
ATOM 1101 C C . THR A 1 131 ? -24.656 18.232 -6.666 1.00 52.50 131 THR A C 1
ATOM 1103 O O . THR A 1 131 ? -25.410 17.408 -7.174 1.00 52.50 131 THR A O 1
ATOM 1106 N N . ARG A 1 132 ? -24.899 18.739 -5.451 1.00 48.47 132 ARG A N 1
ATOM 1107 C CA . ARG A 1 132 ? -26.035 18.328 -4.609 1.00 48.47 132 ARG A CA 1
ATOM 1108 C C . ARG A 1 132 ? -27.398 18.545 -5.280 1.00 48.47 132 ARG A C 1
ATOM 1110 O O . ARG A 1 132 ? -28.302 17.741 -5.096 1.00 48.47 132 ARG A O 1
ATOM 1117 N N . HIS A 1 133 ? -27.530 19.578 -6.115 1.00 52.06 133 HIS A N 1
ATOM 1118 C CA . HIS A 1 133 ? -28.754 19.815 -6.890 1.00 52.06 133 HIS A CA 1
ATOM 1119 C C . HIS A 1 133 ? -28.905 18.883 -8.110 1.00 52.06 133 HIS A C 1
ATOM 1121 O O . HIS A 1 133 ? -30.019 18.729 -8.605 1.00 52.06 133 HIS A O 1
ATOM 1127 N N . LEU A 1 134 ? -27.816 18.261 -8.588 1.00 52.03 134 LEU A N 1
ATOM 1128 C CA . LEU A 1 134 ? -27.830 17.230 -9.638 1.00 52.03 134 LEU A CA 1
ATOM 1129 C C . LEU A 1 134 ? -28.160 15.838 -9.067 1.00 52.03 134 LEU A C 1
ATOM 1131 O O . LEU A 1 134 ? -28.667 14.990 -9.792 1.00 52.03 134 LEU A O 1
ATOM 1135 N N . ASP A 1 135 ? -27.920 15.607 -7.773 1.00 51.19 135 ASP A N 1
ATOM 1136 C CA . ASP A 1 135 ? -28.391 14.402 -7.072 1.00 51.19 135 ASP A CA 1
ATOM 1137 C C . ASP A 1 135 ? -29.899 14.475 -6.752 1.00 51.19 135 ASP A C 1
ATOM 1139 O O . ASP A 1 135 ? -30.609 13.476 -6.906 1.00 51.19 135 ASP A O 1
ATOM 1143 N N . ASP A 1 136 ? -30.409 15.657 -6.372 1.00 48.97 136 ASP A N 1
ATOM 1144 C CA . ASP A 1 136 ? -31.850 15.890 -6.157 1.00 48.97 136 ASP A CA 1
ATOM 1145 C C . ASP A 1 136 ? -32.636 15.917 -7.477 1.00 48.97 136 ASP A C 1
ATOM 1147 O O . ASP A 1 136 ? -33.743 15.380 -7.571 1.00 48.97 136 ASP A O 1
ATOM 1151 N N . LYS A 1 137 ? -32.044 16.463 -8.545 1.00 47.38 137 LYS A N 1
ATOM 1152 C CA . LYS A 1 137 ? -32.552 16.308 -9.908 1.00 47.38 137 LYS A CA 1
ATOM 1153 C C . LYS A 1 137 ? -31.908 15.088 -10.547 1.00 47.38 137 LYS A C 1
ATOM 1155 O O . LYS A 1 137 ? -30.999 15.222 -11.358 1.00 47.38 137 LYS A O 1
ATOM 1160 N N . LYS A 1 138 ? -32.419 13.887 -10.259 1.00 53.75 138 LYS A N 1
ATOM 1161 C CA . LYS A 1 138 ? -32.184 12.718 -11.124 1.00 53.75 138 LYS A CA 1
ATOM 1162 C C . LYS A 1 138 ? -32.713 13.022 -12.536 1.00 53.75 138 LYS A C 1
ATOM 1164 O O . LYS A 1 138 ? -33.794 12.580 -12.916 1.00 53.75 138 LYS A O 1
ATOM 1169 N N . GLU A 1 139 ? -31.921 13.723 -13.339 1.00 55.00 139 GLU A N 1
ATOM 1170 C CA . GLU A 1 139 ? -32.154 14.090 -14.745 1.00 55.00 139 GLU A CA 1
ATOM 1171 C C . GLU A 1 139 ? -32.266 12.851 -15.658 1.00 55.00 139 GLU A C 1
ATOM 1173 O O . GLU A 1 139 ? -32.521 12.951 -16.846 1.00 55.00 139 GLU A O 1
ATOM 1178 N N . LEU A 1 140 ? -32.123 11.642 -15.107 1.00 53.69 140 LEU A N 1
ATOM 1179 C CA . LEU A 1 140 ? -32.321 10.368 -15.803 1.00 53.69 140 LEU A CA 1
ATOM 1180 C C . LEU A 1 140 ? -33.486 9.540 -15.228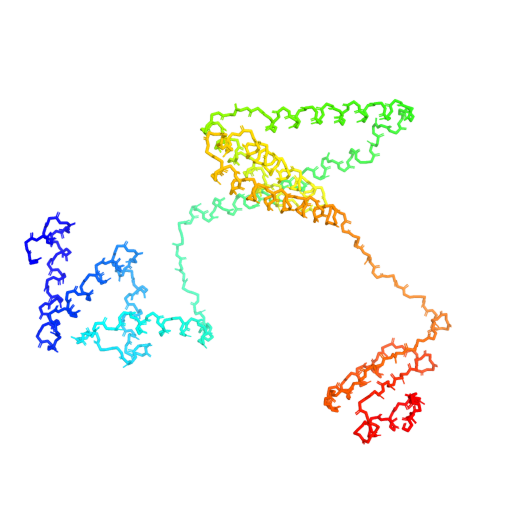 1.00 53.69 140 LEU A C 1
ATOM 1182 O O . LEU A 1 140 ? -33.715 8.423 -15.688 1.00 53.69 140 LEU A O 1
ATOM 1186 N N . ALA A 1 141 ? -34.202 10.033 -14.209 1.00 56.38 141 ALA A N 1
ATOM 1187 C CA . ALA A 1 141 ? -35.346 9.331 -13.612 1.00 56.38 141 ALA A CA 1
ATOM 1188 C C . ALA A 1 141 ? -36.654 9.527 -14.392 1.00 56.38 141 ALA A C 1
ATOM 1190 O O . ALA A 1 141 ? -37.543 8.688 -14.284 1.00 56.38 141 ALA A O 1
ATOM 1191 N N . HIS A 1 142 ? -36.759 10.594 -15.188 1.00 64.44 142 HIS A N 1
ATOM 1192 C CA . HIS A 1 142 ? -37.903 10.836 -16.074 1.00 64.44 142 HIS A CA 1
ATOM 1193 C C . HIS A 1 142 ? -37.791 10.084 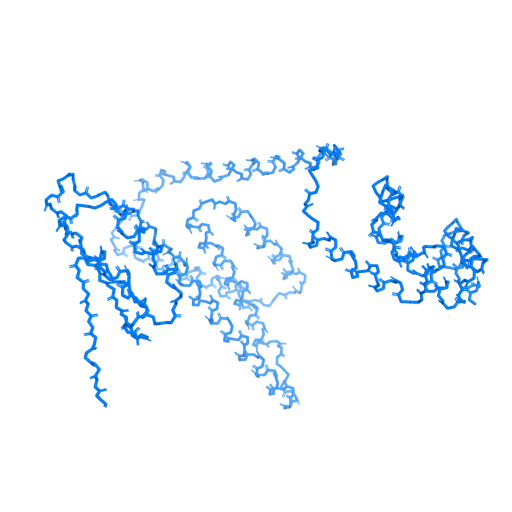-17.415 1.00 64.44 142 HIS A C 1
ATOM 1195 O O . HIS A 1 142 ? -38.758 9.997 -18.166 1.00 64.44 142 HIS A O 1
ATOM 1201 N N . LEU A 1 143 ? -36.619 9.516 -17.716 1.00 66.69 143 LEU A N 1
ATOM 1202 C CA . LEU A 1 143 ? -36.373 8.698 -18.901 1.00 66.69 143 LEU A CA 1
ATOM 1203 C C . LEU A 1 143 ? -36.793 7.244 -18.666 1.00 66.69 143 LEU A C 1
ATOM 1205 O O . LEU A 1 143 ? -36.632 6.695 -17.574 1.00 66.69 143 LEU A O 1
ATOM 1209 N N . SER A 1 144 ? -37.291 6.587 -19.719 1.00 80.31 144 SER A N 1
ATOM 1210 C CA . SER A 1 144 ? -37.688 5.180 -19.632 1.00 80.31 144 SER A CA 1
ATOM 1211 C C . SER A 1 144 ? -36.511 4.298 -19.168 1.00 80.31 144 SER A C 1
ATOM 1213 O O . SER A 1 144 ? -35.357 4.529 -19.556 1.00 80.31 144 SER A O 1
ATOM 1215 N N . PRO A 1 145 ? -36.761 3.242 -18.370 1.00 80.38 145 PRO A N 1
ATOM 1216 C CA . PRO A 1 145 ? -35.699 2.397 -17.816 1.00 80.38 145 PRO A CA 1
ATOM 1217 C C . PRO A 1 145 ? -34.834 1.727 -18.897 1.00 80.38 145 PRO A C 1
ATOM 1219 O O . PRO A 1 145 ? -33.662 1.437 -18.654 1.00 80.38 145 PRO A O 1
ATOM 1222 N N . LYS A 1 146 ? -35.383 1.519 -20.103 1.00 82.75 146 LYS A N 1
ATOM 1223 C CA . LYS A 1 146 ? -34.649 0.999 -21.267 1.00 82.75 146 LYS A CA 1
ATOM 1224 C C . LYS A 1 146 ? -33.670 2.033 -21.830 1.00 82.75 146 LYS A C 1
ATOM 1226 O O . LYS A 1 146 ? -32.506 1.702 -22.036 1.00 82.75 146 LYS A O 1
ATOM 1231 N N . VAL A 1 147 ? -34.107 3.283 -22.003 1.00 84.38 147 VAL A N 1
ATOM 1232 C CA . VAL A 1 147 ? -33.252 4.379 -22.494 1.00 84.38 147 VAL A CA 1
ATOM 1233 C C . VAL A 1 147 ? -32.132 4.676 -21.501 1.00 84.38 147 VAL A C 1
ATOM 1235 O O . VAL A 1 147 ? -30.982 4.809 -21.901 1.00 84.38 147 VAL A O 1
ATOM 1238 N N . ARG A 1 148 ? -32.419 4.672 -20.195 1.00 80.75 148 ARG A N 1
ATOM 1239 C CA . ARG A 1 148 ? -31.386 4.851 -19.164 1.00 80.75 148 ARG A CA 1
ATOM 1240 C C . ARG A 1 148 ? -30.302 3.768 -19.222 1.00 80.75 148 ARG A C 1
ATOM 1242 O O . ARG A 1 148 ? -29.1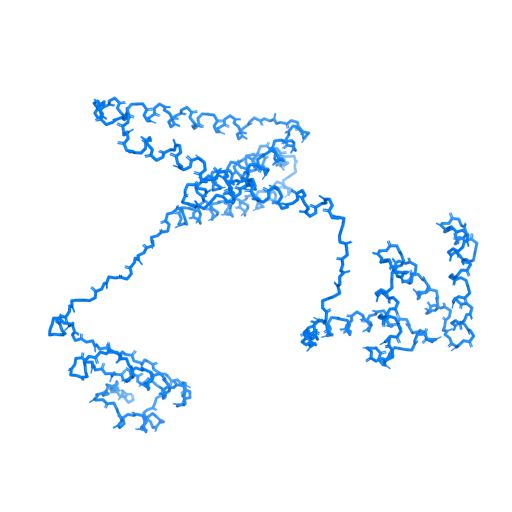21 4.090 -19.127 1.00 80.75 148 ARG A O 1
ATOM 1249 N N . ARG A 1 149 ? -30.680 2.492 -19.380 1.00 85.62 149 ARG A N 1
ATOM 1250 C CA . ARG A 1 149 ? -29.710 1.390 -19.540 1.00 85.62 149 ARG A CA 1
ATOM 1251 C C . ARG A 1 149 ? -28.910 1.520 -20.833 1.00 85.62 149 ARG A C 1
ATOM 1253 O O . ARG A 1 149 ? -27.716 1.255 -20.805 1.00 85.62 149 ARG A O 1
ATOM 1260 N N . LEU A 1 150 ? -29.543 1.957 -21.923 1.00 90.00 150 LEU A N 1
ATOM 1261 C CA . LEU A 1 150 ? -28.865 2.203 -23.195 1.00 90.00 150 LEU A CA 1
ATOM 1262 C C . LEU A 1 150 ? -27.821 3.319 -23.060 1.00 90.00 150 LEU A C 1
ATOM 1264 O O . LEU A 1 150 ? -26.666 3.102 -23.398 1.00 90.00 150 LEU A O 1
ATOM 1268 N N . VAL A 1 151 ? -28.197 4.477 -22.509 1.00 87.38 151 VAL A N 1
ATOM 1269 C CA . VAL A 1 151 ? -27.292 5.625 -22.321 1.00 87.38 151 VAL A CA 1
ATOM 1270 C C . VAL A 1 151 ? -26.117 5.260 -21.415 1.00 87.38 151 VAL A C 1
ATOM 1272 O O . VAL A 1 151 ? -24.969 5.534 -21.757 1.00 87.38 151 VAL A O 1
ATOM 1275 N N . LEU A 1 152 ? -26.379 4.591 -20.287 1.00 86.25 152 LEU A N 1
ATOM 1276 C CA . LEU A 1 152 ? -25.316 4.114 -19.397 1.00 86.25 152 LEU A CA 1
ATOM 1277 C C . LEU A 1 152 ? -24.428 3.068 -20.079 1.00 86.25 152 LEU A C 1
ATOM 1279 O O . LEU A 1 152 ? -23.211 3.128 -19.939 1.00 86.25 152 LEU A O 1
ATOM 1283 N N . GLY A 1 153 ? -25.018 2.143 -20.839 1.00 90.56 153 GLY A N 1
ATOM 1284 C CA . GLY A 1 153 ? -24.283 1.154 -21.622 1.00 90.56 153 GLY A CA 1
ATOM 1285 C C . GLY A 1 153 ? -23.340 1.818 -22.623 1.00 90.56 153 GLY A C 1
ATOM 1286 O O . GLY A 1 153 ? -22.146 1.534 -22.610 1.00 90.56 153 GLY A O 1
ATOM 1287 N N . VAL A 1 154 ? -23.843 2.771 -23.412 1.00 92.38 154 VAL A N 1
ATOM 1288 C CA . VAL A 1 154 ? -23.043 3.543 -24.374 1.00 92.38 154 VAL A CA 1
ATOM 1289 C C . VAL A 1 154 ? -21.911 4.287 -23.662 1.00 92.38 154 VAL A C 1
ATOM 1291 O O . VAL A 1 154 ? -20.755 4.157 -24.059 1.00 92.38 154 VAL A O 1
ATOM 1294 N N . ALA A 1 155 ? -22.197 4.992 -22.566 1.00 89.31 155 ALA A N 1
ATOM 1295 C CA . ALA A 1 155 ? -21.181 5.724 -21.810 1.00 89.31 155 ALA A CA 1
ATOM 1296 C C . ALA A 1 155 ? -20.077 4.807 -21.253 1.00 89.31 155 ALA A C 1
ATOM 1298 O O . ALA A 1 155 ? -18.893 5.139 -21.344 1.00 89.31 155 ALA A O 1
ATOM 1299 N N . ILE A 1 156 ? -20.443 3.635 -20.722 1.00 90.31 156 ILE A N 1
ATOM 1300 C CA . ILE A 1 156 ? -19.488 2.634 -20.230 1.00 90.31 156 ILE A CA 1
ATOM 1301 C C . ILE A 1 156 ? -18.647 2.090 -21.385 1.00 90.31 156 ILE A C 1
ATOM 1303 O O . ILE A 1 156 ? -17.425 2.046 -21.269 1.00 90.31 156 ILE A O 1
ATOM 1307 N N . THR A 1 157 ? -19.269 1.723 -22.509 1.00 91.75 157 THR A N 1
ATOM 1308 C CA . THR A 1 157 ? -18.534 1.209 -23.675 1.00 91.75 157 THR A CA 1
ATOM 1309 C C . THR A 1 157 ? -17.557 2.238 -24.234 1.00 91.75 157 THR A C 1
ATOM 1311 O O . THR A 1 157 ? -16.395 1.908 -24.451 1.00 91.75 157 THR A O 1
ATOM 1314 N N . LEU A 1 158 ? -17.972 3.501 -24.378 1.00 93.25 158 LEU A N 1
ATOM 1315 C CA . LEU A 1 158 ? -17.108 4.584 -24.844 1.00 93.25 158 LEU A CA 1
ATOM 1316 C C . LEU A 1 158 ? -15.937 4.820 -23.881 1.00 93.25 158 LEU A C 1
ATOM 1318 O O . LEU A 1 158 ? -14.796 4.964 -24.315 1.00 93.25 158 LEU A O 1
ATOM 1322 N N . SER A 1 159 ? -16.209 4.806 -22.573 1.00 88.50 159 SER A N 1
ATOM 1323 C CA . SER A 1 159 ? -15.177 4.950 -21.540 1.00 88.50 159 SER A CA 1
ATOM 1324 C C . SER A 1 159 ? -14.170 3.799 -21.579 1.00 88.50 159 SER A C 1
ATOM 1326 O O . SER A 1 159 ? -12.972 4.027 -21.439 1.00 88.50 159 SER A O 1
ATOM 1328 N N . LEU A 1 160 ? -14.640 2.569 -21.808 1.00 89.50 160 LEU A N 1
ATOM 1329 C CA . LEU A 1 160 ? -13.792 1.384 -21.915 1.00 89.50 160 LEU A CA 1
ATOM 1330 C C . LEU A 1 160 ? -12.913 1.425 -23.172 1.00 89.50 160 LEU A C 1
ATOM 1332 O O . LEU A 1 160 ? -11.726 1.119 -23.092 1.00 89.50 160 LEU A O 1
ATOM 1336 N N . VAL A 1 161 ? -13.462 1.864 -24.309 1.00 92.06 161 VAL A N 1
ATOM 1337 C CA . VAL A 1 161 ? -12.696 2.075 -25.548 1.00 92.06 161 VAL A CA 1
ATOM 1338 C C . VAL A 1 161 ? -11.620 3.140 -25.340 1.00 92.06 161 VAL A C 1
ATOM 1340 O O . VAL A 1 161 ? -10.463 2.919 -25.692 1.00 92.06 161 VAL A O 1
ATOM 1343 N N . LEU A 1 162 ? -11.962 4.270 -24.717 1.00 88.81 162 LEU A N 1
ATOM 1344 C CA . LEU A 1 162 ? -10.997 5.334 -24.441 1.00 88.81 162 LEU A CA 1
ATOM 1345 C C . LEU A 1 162 ? -9.894 4.872 -23.476 1.00 88.81 162 LEU A C 1
ATOM 1347 O O . LEU A 1 162 ? -8.719 5.170 -23.693 1.00 88.81 162 LEU A O 1
ATOM 1351 N N . ALA A 1 163 ? -10.256 4.116 -22.436 1.00 88.06 163 ALA A N 1
ATOM 1352 C CA . ALA A 1 163 ? -9.300 3.528 -21.505 1.00 88.06 163 ALA A CA 1
ATOM 1353 C C . ALA A 1 163 ? -8.358 2.545 -22.213 1.00 88.06 163 ALA A C 1
ATOM 1355 O O . ALA A 1 163 ? -7.148 2.607 -22.000 1.00 88.06 163 ALA A O 1
ATOM 1356 N N . LEU A 1 164 ? -8.890 1.693 -23.095 1.00 89.94 164 LEU A N 1
ATOM 1357 C CA . LEU A 1 164 ? -8.093 0.761 -23.888 1.00 89.94 164 LEU A CA 1
ATOM 1358 C C . LEU A 1 164 ? -7.076 1.510 -24.752 1.00 89.94 164 LEU A C 1
ATOM 1360 O O . LEU A 1 164 ? -5.889 1.219 -24.664 1.00 89.94 164 LEU A O 1
ATOM 1364 N N . VAL A 1 165 ? -7.513 2.529 -25.498 1.00 90.31 165 VAL A N 1
ATOM 1365 C CA . VAL A 1 165 ? -6.620 3.376 -26.308 1.00 90.31 165 VAL A CA 1
ATOM 1366 C C . VAL A 1 165 ? -5.535 4.017 -25.438 1.00 90.31 165 VAL A C 1
ATOM 1368 O O . VAL A 1 165 ? -4.361 4.018 -25.801 1.00 90.31 165 VAL A O 1
ATOM 1371 N N . CYS A 1 166 ? -5.896 4.526 -24.260 1.00 88.25 166 CYS A N 1
ATOM 1372 C CA . CYS A 1 166 ? -4.948 5.139 -23.331 1.00 88.25 166 CYS A CA 1
ATOM 1373 C C . CYS A 1 166 ? -3.898 4.143 -22.797 1.00 88.25 166 CYS A C 1
ATOM 1375 O O . CYS A 1 166 ? -2.735 4.502 -22.593 1.00 88.25 166 CYS A O 1
ATOM 1377 N N . ILE A 1 167 ? -4.290 2.885 -22.596 1.00 90.19 167 ILE A N 1
ATOM 1378 C CA . ILE A 1 167 ? -3.415 1.808 -22.122 1.00 90.19 167 ILE A CA 1
ATOM 1379 C C . ILE A 1 167 ? -2.490 1.322 -23.242 1.00 90.19 167 ILE A C 1
ATOM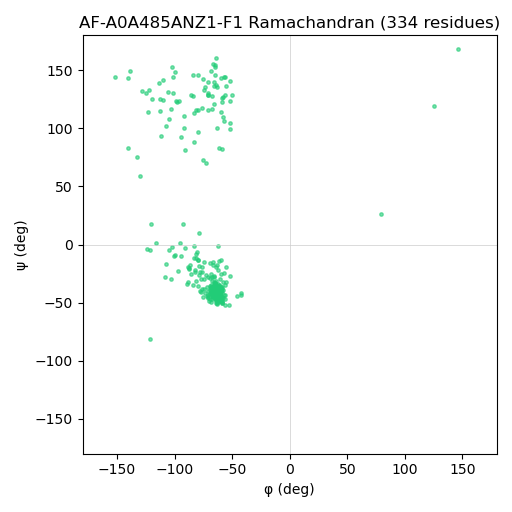 1381 O O . ILE A 1 167 ? -1.291 1.173 -23.010 1.00 90.19 167 ILE A O 1
ATOM 1385 N N . THR A 1 168 ? -3.015 1.106 -24.449 1.00 90.12 168 THR A N 1
ATOM 1386 C CA . THR A 1 168 ? -2.278 0.428 -25.523 1.00 90.12 168 THR A CA 1
ATOM 1387 C C . THR A 1 168 ? -1.423 1.357 -26.378 1.00 90.12 168 THR A C 1
ATOM 1389 O O . THR A 1 168 ? -0.496 0.881 -27.031 1.00 90.12 168 THR A O 1
ATOM 1392 N N . GLN A 1 169 ? -1.701 2.667 -26.393 1.00 90.06 169 GLN A N 1
ATOM 1393 C CA . GLN A 1 169 ? -1.003 3.605 -27.274 1.00 90.06 169 GLN A CA 1
ATOM 1394 C C . GLN A 1 169 ? 0.491 3.724 -26.911 1.00 90.06 169 GLN A C 1
ATOM 1396 O O . GLN A 1 169 ? 0.818 4.144 -25.788 1.00 90.06 169 GLN A O 1
ATOM 1401 N N . PRO A 1 170 ? 1.420 3.417 -27.837 1.00 87.19 170 PRO A N 1
ATOM 1402 C CA . PRO A 1 170 ? 2.846 3.582 -27.599 1.00 87.19 170 PRO A CA 1
ATOM 1403 C C . PRO A 1 170 ? 3.179 5.077 -27.568 1.00 87.19 170 PRO A C 1
ATOM 1405 O O . PRO A 1 170 ? 3.022 5.792 -28.555 1.00 87.19 170 PRO A O 1
ATOM 1408 N N . PHE A 1 171 ? 3.623 5.567 -26.411 1.00 85.44 171 PHE A N 1
ATOM 1409 C CA . PHE A 1 171 ? 4.073 6.949 -26.259 1.00 85.44 171 PHE A CA 1
ATOM 1410 C C . PHE A 1 171 ? 5.594 7.014 -26.302 1.00 85.44 171 PHE A C 1
ATOM 1412 O O . PHE A 1 171 ? 6.283 6.113 -25.829 1.00 85.44 171 PHE A O 1
ATOM 1419 N N . ASN A 1 172 ? 6.116 8.127 -26.815 1.00 91.12 172 ASN A N 1
ATOM 1420 C CA . ASN A 1 172 ? 7.514 8.492 -26.620 1.00 91.12 172 ASN A CA 1
ATOM 1421 C C . ASN A 1 172 ? 7.794 8.630 -25.103 1.00 91.12 172 ASN A C 1
ATOM 1423 O O . ASN A 1 172 ? 6.921 9.141 -24.390 1.00 91.12 172 ASN A O 1
ATOM 1427 N N . PRO A 1 173 ? 8.977 8.226 -24.592 1.00 89.50 173 PRO A N 1
ATOM 1428 C CA . PRO A 1 173 ? 9.374 8.427 -23.197 1.00 89.50 173 PRO A CA 1
ATOM 1429 C C . PRO A 1 173 ? 9.040 9.808 -22.613 1.00 89.50 173 PRO A C 1
ATOM 1431 O O . PRO A 1 173 ? 8.543 9.886 -21.489 1.00 89.50 173 PRO A O 1
ATOM 1434 N N . LEU A 1 174 ? 9.237 10.893 -23.373 1.00 93.56 174 LEU A N 1
ATOM 1435 C CA . LEU A 1 174 ? 8.916 12.247 -22.903 1.00 93.56 174 LEU A CA 1
ATOM 1436 C C . LEU A 1 174 ? 7.405 12.445 -22.724 1.00 93.56 174 LEU A C 1
ATOM 1438 O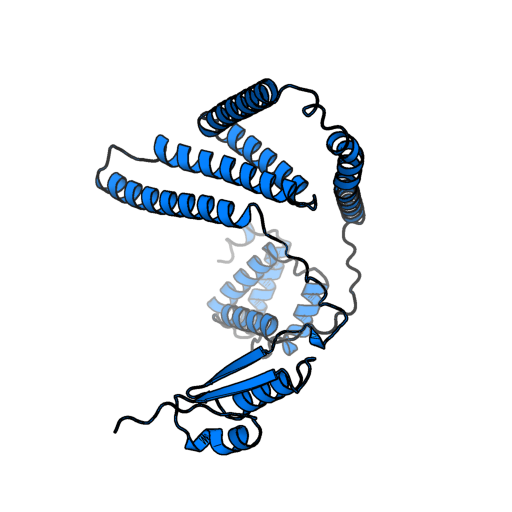 O . LEU A 1 174 ? 6.959 12.929 -21.686 1.00 93.56 174 LEU A O 1
ATOM 1442 N N . SER A 1 175 ? 6.602 12.029 -23.704 1.00 91.69 175 SER A N 1
ATOM 1443 C CA . SER A 1 175 ? 5.138 12.101 -23.630 1.00 91.69 175 SER A CA 1
ATOM 1444 C C . SER A 1 175 ? 4.588 11.226 -22.503 1.00 91.69 175 SER A C 1
ATOM 1446 O O . SER A 1 175 ? 3.679 11.643 -21.791 1.00 91.69 175 SER A O 1
ATOM 1448 N N . GLN A 1 176 ? 5.172 10.044 -22.290 1.00 90.69 176 GLN A N 1
ATOM 1449 C CA . GLN A 1 176 ? 4.827 9.169 -21.173 1.00 90.69 176 GLN A CA 1
ATOM 1450 C C . GLN A 1 176 ? 5.150 9.818 -19.825 1.00 90.69 176 GLN A C 1
ATOM 1452 O O . GLN A 1 176 ? 4.329 9.763 -18.913 1.00 90.69 176 GLN A O 1
ATOM 1457 N N . PHE A 1 177 ? 6.309 10.464 -19.700 1.00 92.56 177 PHE A N 1
ATOM 1458 C CA . PHE A 1 177 ? 6.677 11.191 -18.490 1.00 92.56 177 PHE A CA 1
ATOM 1459 C C . PHE A 1 177 ? 5.691 12.327 -18.189 1.00 92.56 177 PHE A C 1
ATOM 1461 O O . PHE A 1 177 ? 5.179 12.413 -17.074 1.00 92.56 177 PHE A O 1
ATOM 1468 N N . VAL A 1 178 ? 5.365 13.154 -19.189 1.00 93.81 178 VAL A N 1
ATOM 1469 C CA . VAL A 1 178 ? 4.386 14.245 -19.045 1.00 93.81 178 VAL A CA 1
ATOM 1470 C C . VAL A 1 178 ? 3.009 13.702 -18.657 1.00 93.81 178 VAL A C 1
ATOM 1472 O O . VAL A 1 178 ? 2.379 14.222 -17.737 1.00 93.81 178 VAL A O 1
ATOM 1475 N N . PHE A 1 179 ? 2.560 12.625 -19.303 1.00 90.06 179 PHE A N 1
ATOM 1476 C CA . PHE A 1 179 ? 1.292 11.967 -18.999 1.00 90.06 179 PHE A CA 1
ATOM 1477 C C . PHE A 1 179 ? 1.235 11.448 -17.553 1.00 90.06 179 PHE A C 1
ATOM 1479 O O . PHE A 1 179 ? 0.266 11.709 -16.841 1.00 90.06 179 PHE A O 1
ATOM 1486 N N . LEU A 1 180 ? 2.292 10.776 -17.085 1.00 91.88 180 LEU A N 1
ATOM 1487 C CA . LEU A 1 180 ? 2.383 10.295 -15.705 1.00 91.88 180 LEU A CA 1
ATOM 1488 C C . LEU A 1 180 ? 2.427 11.448 -14.695 1.00 91.88 180 LEU A C 1
ATOM 1490 O O . LEU A 1 180 ? 1.774 11.362 -13.658 1.00 91.88 180 LEU A O 1
ATOM 1494 N N . MET A 1 181 ? 3.134 12.540 -15.001 1.00 92.81 181 MET A N 1
ATOM 1495 C CA . MET A 1 181 ? 3.167 13.733 -14.146 1.00 92.81 181 MET A CA 1
ATOM 1496 C C . MET A 1 181 ? 1.799 14.413 -14.045 1.00 92.81 181 MET A C 1
ATOM 1498 O O . MET A 1 181 ? 1.401 14.828 -12.957 1.00 92.81 181 MET A O 1
ATOM 1502 N N . LEU A 1 182 ? 1.047 14.473 -15.147 1.00 91.44 182 LEU A N 1
ATOM 1503 C CA . LEU A 1 182 ? -0.331 14.966 -15.156 1.00 91.44 182 LEU A CA 1
ATOM 1504 C C . LEU A 1 182 ? -1.257 14.074 -14.325 1.00 91.44 182 LEU A C 1
ATOM 1506 O O . LEU A 1 182 ? -1.957 14.583 -13.451 1.00 91.44 182 LEU A O 1
ATOM 1510 N N . LEU A 1 183 ? -1.234 12.754 -14.542 1.00 89.62 183 LEU A N 1
ATOM 1511 C CA . LEU A 1 183 ? -2.034 11.807 -13.756 1.00 89.62 183 LEU A CA 1
ATOM 1512 C C . LEU A 1 183 ? -1.696 11.876 -12.267 1.00 89.62 183 LEU A C 1
ATOM 1514 O O . LEU A 1 183 ? -2.595 11.857 -11.427 1.00 89.62 183 LEU A O 1
ATOM 1518 N N . TRP A 1 184 ? -0.412 11.997 -11.933 1.00 90.50 184 TRP A N 1
ATOM 1519 C CA . TRP A 1 184 ? 0.038 12.164 -10.559 1.00 90.50 184 TRP A CA 1
ATOM 1520 C C . TRP A 1 184 ? -0.458 13.482 -9.953 1.00 90.50 184 TRP A C 1
ATOM 1522 O O . TRP A 1 184 ? -0.976 13.483 -8.838 1.00 90.50 184 TRP A O 1
ATOM 1532 N N . GLY A 1 185 ? -0.392 14.589 -10.699 1.00 87.31 185 GLY A N 1
ATOM 1533 C CA . GLY A 1 185 ? -0.960 15.874 -10.288 1.00 87.31 185 GLY A CA 1
ATOM 1534 C C . GLY A 1 185 ? -2.464 15.790 -10.013 1.00 87.31 185 GLY A C 1
ATOM 1535 O O . GLY A 1 185 ? -2.926 16.238 -8.963 1.00 87.31 185 GLY A O 1
ATOM 1536 N N . VAL A 1 186 ? -3.222 15.140 -10.903 1.00 86.69 186 VAL A N 1
ATOM 1537 C CA . VAL A 1 186 ? -4.658 14.881 -10.708 1.00 86.69 186 VAL A CA 1
ATOM 1538 C C . VAL A 1 186 ? -4.888 14.012 -9.472 1.00 86.69 186 VAL A C 1
ATOM 1540 O O . VAL A 1 186 ? -5.730 14.350 -8.646 1.00 86.69 186 VAL A O 1
ATOM 1543 N N . ALA A 1 187 ? -4.115 12.941 -9.278 1.00 87.69 187 ALA A N 1
ATOM 1544 C CA . ALA A 1 187 ? -4.231 12.080 -8.103 1.00 87.69 187 ALA A CA 1
ATOM 1545 C C . ALA A 1 187 ? -3.970 12.844 -6.792 1.00 87.69 187 ALA A C 1
ATOM 1547 O O . ALA A 1 187 ? -4.685 12.647 -5.810 1.00 87.69 187 ALA A O 1
ATOM 1548 N N . LEU A 1 188 ? -2.993 13.758 -6.765 1.00 86.19 188 LEU A N 1
ATOM 1549 C CA . LEU A 1 188 ? -2.725 14.605 -5.599 1.00 86.19 188 LEU A CA 1
ATOM 1550 C C . LEU A 1 188 ? -3.883 15.558 -5.282 1.00 86.19 188 LEU A C 1
ATOM 1552 O O . LEU A 1 188 ? -4.184 15.762 -4.105 1.00 86.19 188 LEU A O 1
ATOM 1556 N N . LEU A 1 189 ? -4.536 16.113 -6.308 1.00 81.25 189 LEU A N 1
ATOM 1557 C CA . LEU A 1 189 ? -5.723 16.956 -6.144 1.00 81.25 189 LEU A CA 1
ATOM 1558 C C . LEU A 1 189 ? -6.919 16.134 -5.650 1.00 81.25 189 LEU A C 1
ATOM 1560 O O . LEU A 1 189 ? -7.540 16.486 -4.650 1.00 81.25 189 LEU A O 1
ATOM 1564 N N . VAL A 1 190 ? -7.200 14.998 -6.294 1.00 81.06 190 VAL A N 1
ATOM 1565 C CA . VAL A 1 190 ? -8.323 14.114 -5.949 1.00 81.06 190 VAL A CA 1
ATOM 1566 C C . VAL A 1 190 ? -8.174 13.561 -4.532 1.00 81.06 190 VAL A C 1
ATOM 1568 O O . VAL A 1 190 ? -9.149 13.536 -3.785 1.00 81.06 190 VAL A O 1
ATOM 1571 N N . ARG A 1 191 ? -6.953 13.217 -4.100 1.00 81.75 191 ARG A N 1
ATOM 1572 C CA . ARG A 1 191 ? -6.669 12.728 -2.738 1.00 81.75 191 ARG A CA 1
ATOM 1573 C C . ARG A 1 191 ? -7.109 13.693 -1.630 1.00 81.75 191 ARG A C 1
ATOM 1575 O O . ARG A 1 191 ? -7.329 13.249 -0.505 1.00 81.75 191 ARG A O 1
ATOM 1582 N N . ARG A 1 192 ? -7.219 14.994 -1.909 1.00 74.38 192 ARG A N 1
ATOM 1583 C CA . ARG A 1 192 ? -7.682 15.996 -0.933 1.00 74.38 192 ARG A CA 1
ATOM 1584 C C . ARG A 1 192 ? -9.200 16.014 -0.767 1.00 74.38 192 ARG A C 1
ATOM 1586 O O . ARG A 1 192 ? -9.681 16.520 0.238 1.00 74.38 192 ARG A O 1
ATOM 1593 N N . ILE A 1 193 ? -9.944 15.456 -1.721 1.00 74.06 193 ILE A N 1
ATOM 1594 C CA . ILE A 1 193 ? -11.406 15.447 -1.715 1.00 74.06 193 ILE A CA 1
ATOM 1595 C C . ILE A 1 193 ? -11.894 14.335 -0.772 1.00 74.06 193 ILE A C 1
ATOM 1597 O O . ILE A 1 193 ? -11.661 13.158 -1.059 1.00 74.06 193 ILE A O 1
ATOM 1601 N N . PRO A 1 194 ? -12.589 14.660 0.334 1.00 65.88 194 PRO A N 1
ATOM 1602 C CA . PRO A 1 194 ? -13.178 13.645 1.196 1.00 65.88 194 PRO A CA 1
ATOM 1603 C C . PRO A 1 194 ? -14.372 12.987 0.492 1.00 65.88 194 PRO A C 1
ATOM 1605 O O . PRO A 1 194 ? -15.263 13.668 -0.010 1.00 65.88 194 PRO A O 1
ATOM 1608 N N . GLY A 1 195 ? -14.416 11.654 0.467 1.00 71.31 195 GLY A N 1
ATOM 1609 C CA . GLY A 1 195 ? -15.568 10.910 -0.046 1.00 71.31 195 GLY A CA 1
ATOM 1610 C C . GLY A 1 195 ? -15.212 9.597 -0.739 1.00 71.31 195 GLY A C 1
ATOM 1611 O O . GLY A 1 195 ? -14.058 9.322 -1.060 1.00 71.31 195 GLY A O 1
ATOM 1612 N N . ARG A 1 196 ? -16.241 8.782 -1.000 1.00 76.00 196 ARG A N 1
ATOM 1613 C CA . ARG A 1 196 ? -16.099 7.476 -1.674 1.00 76.00 196 ARG A CA 1
ATOM 1614 C C . ARG A 1 196 ? -15.715 7.624 -3.148 1.00 76.00 196 ARG A C 1
ATOM 1616 O O . ARG A 1 196 ? -14.912 6.849 -3.651 1.00 76.00 196 ARG A O 1
ATOM 1623 N N . PHE A 1 197 ? -16.232 8.655 -3.817 1.00 78.25 197 PHE A N 1
ATOM 1624 C CA . PHE A 1 197 ? -15.923 8.937 -5.222 1.00 78.25 197 PHE A CA 1
ATOM 1625 C C . PHE A 1 197 ? -14.445 9.267 -5.449 1.00 78.25 197 PHE A C 1
ATOM 1627 O O . PHE A 1 197 ? -13.874 8.799 -6.427 1.00 78.25 197 PHE A O 1
ATOM 1634 N N . SER A 1 198 ? -13.803 9.988 -4.521 1.00 82.19 198 SER A N 1
ATOM 1635 C CA . SER A 1 198 ? -12.359 10.253 -4.587 1.00 82.19 198 SER A CA 1
ATOM 1636 C C . SER A 1 198 ? -11.545 8.957 -4.526 1.00 82.19 198 SER A C 1
ATOM 1638 O O . SER A 1 198 ? -10.680 8.731 -5.370 1.00 82.19 198 SER A O 1
ATOM 1640 N N . ALA A 1 199 ? -11.878 8.054 -3.595 1.00 84.50 199 ALA A N 1
ATOM 1641 C CA . ALA A 1 199 ? -11.223 6.751 -3.498 1.00 84.50 199 ALA A CA 1
ATOM 1642 C C . ALA A 1 199 ? -11.404 5.917 -4.780 1.00 84.50 199 ALA A C 1
ATOM 1644 O O . ALA A 1 199 ? -10.428 5.380 -5.298 1.00 84.50 199 ALA A O 1
ATOM 1645 N N . LEU A 1 200 ? -12.618 5.870 -5.3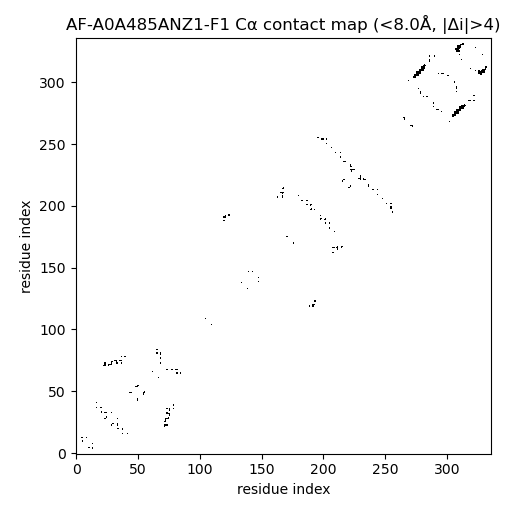42 1.00 87.19 200 LEU A N 1
ATOM 1646 C CA . LEU A 1 200 ? -12.889 5.181 -6.609 1.00 87.19 200 LEU A CA 1
ATOM 1647 C C . LEU A 1 200 ? -12.115 5.796 -7.786 1.00 87.19 200 LEU A C 1
ATOM 1649 O O . LEU A 1 200 ? -11.540 5.064 -8.585 1.00 87.19 200 LEU A O 1
ATOM 1653 N N . MET A 1 201 ? -12.038 7.126 -7.878 1.00 87.25 201 MET A N 1
ATOM 1654 C CA . MET A 1 201 ? -11.243 7.806 -8.906 1.00 87.25 201 MET A CA 1
ATOM 1655 C C . MET A 1 201 ? -9.750 7.495 -8.774 1.00 87.25 201 MET A C 1
ATOM 1657 O O . MET A 1 201 ? -9.091 7.245 -9.780 1.00 87.25 201 MET A O 1
ATOM 1661 N N . LEU A 1 202 ? -9.211 7.469 -7.551 1.00 90.12 202 LEU A N 1
ATOM 1662 C CA . LEU A 1 202 ? -7.818 7.087 -7.306 1.00 90.12 202 LEU A CA 1
ATOM 1663 C C . LEU A 1 202 ? -7.548 5.633 -7.698 1.00 90.12 202 LEU A C 1
ATOM 1665 O O . LEU A 1 202 ? -6.508 5.357 -8.291 1.00 90.12 202 LEU A O 1
ATOM 1669 N N . ILE A 1 203 ? -8.487 4.724 -7.421 1.00 91.88 203 ILE A N 1
ATOM 1670 C CA . ILE A 1 203 ? -8.413 3.329 -7.871 1.00 91.88 203 ILE A CA 1
ATOM 1671 C C . ILE A 1 203 ? -8.371 3.269 -9.402 1.00 91.88 203 ILE A C 1
ATOM 1673 O O . ILE A 1 203 ? -7.494 2.611 -9.952 1.00 91.88 203 ILE A O 1
ATOM 1677 N N . VAL A 1 204 ? -9.254 3.991 -10.100 1.00 90.75 204 VAL A N 1
ATOM 1678 C CA . VAL A 1 204 ? -9.285 4.027 -11.574 1.00 90.75 204 VAL A CA 1
ATOM 1679 C C . VAL A 1 204 ? -7.990 4.604 -12.156 1.00 90.75 204 VAL A C 1
ATOM 1681 O O . VAL A 1 204 ? -7.429 4.026 -13.087 1.00 90.75 204 VAL A O 1
ATOM 1684 N N . LEU A 1 205 ? -7.474 5.704 -11.599 1.00 91.25 205 LEU A N 1
ATOM 1685 C CA . LEU A 1 205 ? -6.201 6.300 -12.020 1.00 91.25 205 LEU A CA 1
ATOM 1686 C C . LEU A 1 205 ? -5.040 5.323 -11.808 1.00 91.25 205 LEU A C 1
ATOM 1688 O O . LEU A 1 205 ? -4.229 5.126 -12.713 1.00 91.25 205 LEU A O 1
ATOM 1692 N N . SER A 1 206 ? -4.992 4.672 -10.643 1.00 93.38 206 SER A N 1
ATOM 1693 C CA . SER A 1 206 ? -3.965 3.679 -10.330 1.00 93.38 206 SER A CA 1
ATOM 1694 C C . SER A 1 206 ? -4.034 2.476 -11.269 1.00 93.38 206 SER A C 1
ATOM 1696 O O . SER A 1 206 ? -3.020 2.095 -11.846 1.00 93.38 206 SER A O 1
ATOM 1698 N N . LEU A 1 207 ? -5.229 1.920 -11.489 1.00 93.44 207 LEU A N 1
ATOM 1699 C CA . LEU A 1 207 ? -5.451 0.828 -12.437 1.00 93.44 207 LEU A CA 1
ATOM 1700 C C . LEU A 1 207 ? -5.051 1.221 -13.859 1.00 93.44 207 LEU A C 1
ATOM 1702 O O . LEU A 1 207 ? -4.419 0.424 -14.538 1.00 93.44 207 LEU A O 1
ATOM 1706 N N . THR A 1 208 ? -5.334 2.447 -14.299 1.00 91.81 208 THR A N 1
ATOM 1707 C CA . THR A 1 208 ? -4.940 2.922 -15.636 1.00 91.81 208 THR A CA 1
ATOM 1708 C C . THR A 1 208 ? -3.418 2.898 -15.812 1.00 91.81 208 THR A C 1
ATOM 1710 O O . THR A 1 208 ? -2.919 2.376 -16.810 1.00 91.81 208 THR A O 1
ATOM 1713 N N . VAL A 1 209 ? -2.664 3.400 -14.827 1.00 93.06 209 VAL A N 1
ATOM 1714 C CA . VAL A 1 209 ? -1.189 3.385 -14.857 1.00 93.06 209 VAL A CA 1
ATOM 1715 C C . VAL A 1 209 ? -0.649 1.956 -14.786 1.00 93.06 209 VAL A C 1
ATOM 1717 O O . VAL A 1 209 ? 0.226 1.594 -15.572 1.00 93.06 209 VAL A O 1
ATOM 1720 N N . SER A 1 210 ? -1.186 1.126 -13.888 1.00 94.69 210 SER A N 1
ATOM 1721 C CA . SER A 1 210 ? -0.773 -0.272 -13.728 1.00 94.69 210 SER A CA 1
ATOM 1722 C C . SER A 1 210 ? -1.061 -1.114 -14.975 1.00 94.69 210 SER A C 1
ATOM 1724 O O . SER A 1 210 ? -0.198 -1.878 -15.400 1.00 94.69 210 SER A O 1
ATOM 1726 N N . CYS A 1 211 ? -2.231 -0.952 -15.601 1.00 94.25 211 CYS A N 1
ATOM 1727 C CA . CYS A 1 211 ? -2.586 -1.629 -16.850 1.00 94.25 211 CYS A CA 1
ATOM 1728 C C . CYS A 1 211 ? -1.683 -1.193 -18.009 1.00 94.25 211 CYS A C 1
ATOM 1730 O O . CYS A 1 211 ? -1.241 -2.024 -18.796 1.00 94.25 211 CYS A O 1
ATOM 1732 N N . ARG A 1 212 ? -1.364 0.103 -18.106 1.00 93.56 212 ARG A N 1
ATOM 1733 C CA . ARG A 1 212 ? -0.417 0.605 -19.110 1.00 93.56 212 ARG A CA 1
ATOM 1734 C C . ARG A 1 212 ? 0.984 0.024 -18.911 1.00 93.56 212 ARG A C 1
ATOM 1736 O O . ARG A 1 212 ? 1.631 -0.358 -19.883 1.00 93.56 212 ARG A O 1
ATOM 1743 N N . TYR A 1 213 ? 1.446 -0.063 -17.664 1.00 93.25 213 TYR A N 1
ATOM 1744 C CA . TYR A 1 213 ? 2.736 -0.668 -17.338 1.00 93.25 213 TYR A CA 1
ATOM 1745 C C . TYR A 1 213 ? 2.781 -2.156 -17.698 1.00 93.25 213 TYR A C 1
ATOM 1747 O O . TYR A 1 213 ? 3.708 -2.577 -18.388 1.00 93.25 213 TYR A O 1
ATOM 1755 N N . ILE A 1 214 ? 1.779 -2.940 -17.279 1.00 94.44 214 ILE A N 1
ATOM 1756 C CA . ILE A 1 214 ? 1.773 -4.378 -17.566 1.00 94.44 214 ILE A CA 1
ATOM 1757 C C . ILE A 1 214 ? 1.651 -4.627 -19.073 1.00 94.44 214 ILE A C 1
ATOM 1759 O O . ILE A 1 214 ? 2.359 -5.477 -19.601 1.00 94.44 214 ILE A O 1
ATOM 1763 N N . TRP A 1 215 ? 0.861 -3.823 -19.798 1.00 93.94 215 TRP A N 1
ATOM 1764 C CA . TRP A 1 215 ? 0.799 -3.874 -21.260 1.00 93.94 215 TRP A CA 1
ATOM 1765 C C . TRP A 1 215 ? 2.178 -3.670 -21.900 1.00 93.94 215 TRP A C 1
ATOM 1767 O O . TRP A 1 215 ? 2.625 -4.520 -22.667 1.00 93.94 215 TRP A O 1
ATOM 1777 N N . TRP A 1 216 ? 2.896 -2.604 -21.522 1.00 92.94 216 TRP A N 1
ATOM 1778 C CA . TRP A 1 216 ? 4.267 -2.363 -21.989 1.00 92.94 216 TRP A CA 1
ATOM 1779 C C . TRP A 1 216 ? 5.213 -3.522 -21.651 1.00 92.94 216 TRP A C 1
ATOM 1781 O O . TRP A 1 216 ? 6.046 -3.907 -22.478 1.00 92.94 216 TRP A O 1
ATOM 1791 N N . ARG A 1 217 ? 5.070 -4.111 -20.457 1.00 93.75 217 ARG A N 1
ATOM 1792 C CA . ARG A 1 217 ? 5.856 -5.275 -20.045 1.00 93.75 217 ARG A CA 1
ATOM 1793 C C . ARG A 1 217 ? 5.615 -6.455 -20.993 1.00 93.75 217 ARG A C 1
ATOM 1795 O O . ARG A 1 217 ? 6.580 -7.008 -21.511 1.00 93.75 217 ARG A O 1
ATOM 1802 N N . TYR A 1 218 ? 4.363 -6.781 -21.306 1.00 92.12 218 TYR A N 1
ATOM 1803 C CA . TYR A 1 218 ? 4.032 -7.849 -22.256 1.00 92.12 218 TYR A CA 1
ATOM 1804 C C . TYR A 1 218 ? 4.547 -7.580 -23.677 1.00 92.12 218 TYR A C 1
ATOM 1806 O O . TYR A 1 218 ? 5.040 -8.497 -24.328 1.00 92.12 218 TYR A O 1
ATOM 1814 N N . THR A 1 219 ? 4.449 -6.344 -24.175 1.00 90.19 219 THR A N 1
ATOM 1815 C CA . THR A 1 219 ? 4.709 -6.063 -25.597 1.00 90.19 219 THR A CA 1
ATOM 1816 C C . THR A 1 219 ? 6.162 -5.751 -25.927 1.00 90.19 219 THR A C 1
ATOM 1818 O O . THR A 1 219 ? 6.603 -6.022 -27.039 1.00 90.19 219 THR A O 1
ATOM 1821 N N . SER A 1 220 ? 6.901 -5.121 -25.012 1.00 86.81 220 SER A N 1
ATOM 1822 C CA . SER A 1 220 ? 8.132 -4.400 -25.378 1.00 86.81 220 SER A CA 1
ATOM 1823 C C . SER A 1 220 ? 9.383 -4.847 -24.632 1.00 86.81 220 SER A C 1
ATOM 1825 O O . SER A 1 220 ? 10.461 -4.333 -24.913 1.00 86.81 220 SER A O 1
ATOM 1827 N N . THR A 1 221 ? 9.267 -5.769 -23.676 1.00 88.81 221 THR A N 1
ATOM 1828 C CA . THR A 1 221 ? 10.381 -6.091 -22.767 1.00 88.81 221 THR A CA 1
ATOM 1829 C C . THR A 1 221 ? 10.830 -7.551 -22.791 1.00 88.81 221 THR A C 1
ATOM 1831 O O . THR A 1 221 ? 11.817 -7.885 -22.136 1.00 88.81 221 THR A O 1
ATOM 1834 N N . LEU A 1 222 ? 10.139 -8.424 -23.533 1.00 90.31 222 LEU A N 1
ATOM 1835 C CA . LEU A 1 222 ? 10.582 -9.804 -23.732 1.00 90.31 222 LEU A CA 1
ATOM 1836 C C . LEU A 1 222 ? 11.596 -9.875 -24.874 1.00 90.31 222 LEU A C 1
ATOM 1838 O O . LEU A 1 222 ? 11.341 -9.404 -25.982 1.00 90.31 222 LEU A O 1
ATOM 1842 N N . ASN A 1 223 ? 12.740 -10.495 -24.592 1.00 89.56 223 ASN A N 1
ATOM 1843 C CA . ASN A 1 223 ? 13.750 -10.801 -25.594 1.00 89.56 223 ASN A CA 1
ATOM 1844 C C . ASN A 1 223 ? 13.500 -12.205 -26.157 1.00 89.56 223 ASN A C 1
ATOM 1846 O O . ASN A 1 223 ? 13.707 -13.193 -25.459 1.00 89.56 223 ASN A O 1
ATOM 1850 N N . TRP A 1 224 ? 13.076 -12.283 -27.416 1.00 89.31 224 TRP A N 1
ATOM 1851 C CA . TRP A 1 224 ? 12.779 -13.545 -28.101 1.00 89.31 224 TRP A CA 1
ATOM 1852 C C . TRP A 1 224 ? 14.019 -14.260 -28.654 1.00 89.31 224 TRP A C 1
ATOM 1854 O O . TRP A 1 224 ? 13.924 -15.418 -29.048 1.00 89.31 224 TRP A O 1
ATOM 1864 N N . ASN A 1 225 ? 15.175 -13.590 -28.681 1.00 90.38 225 ASN A N 1
ATOM 1865 C CA . ASN A 1 225 ? 16.372 -14.093 -29.356 1.00 90.38 225 ASN A CA 1
ATOM 1866 C C . ASN A 1 225 ? 17.250 -14.986 -28.466 1.00 90.38 225 ASN A C 1
ATOM 1868 O O . ASN A 1 225 ? 18.070 -15.732 -28.991 1.00 90.38 225 ASN A O 1
ATOM 1872 N N . ASP A 1 226 ? 17.104 -14.906 -27.140 1.00 92.44 226 ASP A N 1
ATOM 1873 C CA . ASP A 1 226 ? 17.881 -15.706 -26.184 1.00 92.44 226 ASP A CA 1
ATOM 1874 C C . ASP A 1 226 ? 16.955 -16.528 -25.264 1.00 92.44 226 ASP A C 1
ATOM 1876 O O . ASP A 1 226 ? 16.244 -15.936 -24.444 1.00 92.44 226 ASP A O 1
ATOM 1880 N N . PRO A 1 227 ? 16.964 -17.875 -25.350 1.00 92.12 227 PRO A N 1
ATOM 1881 C CA . PRO A 1 227 ? 16.078 -18.735 -24.565 1.00 92.12 227 PRO A CA 1
ATOM 1882 C C . PRO A 1 227 ? 16.223 -18.574 -23.048 1.00 92.12 227 PRO A C 1
ATOM 1884 O O . PRO A 1 227 ? 15.225 -18.631 -22.331 1.00 92.12 227 PRO A O 1
ATOM 1887 N N . VAL A 1 228 ? 17.440 -18.351 -22.540 1.00 93.12 228 VAL A N 1
ATOM 1888 C CA . VAL A 1 228 ? 17.676 -18.209 -21.093 1.00 93.12 228 VAL A CA 1
ATOM 1889 C C . VAL A 1 228 ? 17.092 -16.892 -20.589 1.00 93.12 228 VAL A C 1
ATOM 1891 O O . VAL A 1 228 ? 16.323 -16.882 -19.623 1.00 93.12 228 VAL A O 1
ATOM 1894 N N . SER A 1 229 ? 17.385 -15.785 -21.275 1.00 92.00 229 SER A N 1
ATOM 1895 C CA . SER A 1 229 ? 16.774 -14.488 -20.971 1.00 92.00 229 SER A CA 1
ATOM 1896 C C . SER A 1 229 ? 15.252 -14.517 -21.108 1.00 92.00 229 SER A C 1
ATOM 1898 O O . SER A 1 229 ? 14.560 -13.893 -20.302 1.00 92.00 229 SER A O 1
ATOM 1900 N N . LEU A 1 230 ? 14.717 -15.261 -22.080 1.00 93.25 230 LEU A N 1
ATOM 1901 C CA . LEU A 1 230 ? 13.278 -15.411 -22.275 1.00 93.25 230 LEU A CA 1
ATOM 1902 C C . LEU A 1 230 ? 12.622 -16.121 -21.087 1.00 93.25 230 LEU A C 1
ATOM 1904 O O . LEU A 1 230 ? 11.642 -15.611 -20.549 1.00 93.25 230 LEU A O 1
ATOM 1908 N N . VAL A 1 231 ? 13.171 -17.253 -20.633 1.00 94.94 231 VAL A N 1
ATOM 1909 C CA . VAL A 1 231 ? 12.633 -18.002 -19.482 1.00 94.94 231 VAL A CA 1
ATOM 1910 C C . VAL A 1 231 ? 12.666 -17.150 -18.212 1.00 94.94 231 VAL A C 1
ATOM 1912 O O . VAL A 1 231 ? 11.647 -17.023 -17.532 1.00 94.94 231 VAL A O 1
ATOM 1915 N N . CYS A 1 232 ? 13.796 -16.501 -17.918 1.00 94.25 232 CYS A N 1
ATOM 1916 C CA . CYS A 1 232 ? 13.907 -15.583 -16.780 1.00 94.25 232 CYS A CA 1
ATOM 1917 C C . CYS A 1 232 ? 12.920 -14.407 -16.893 1.00 94.25 232 CYS A C 1
ATOM 1919 O O . CYS A 1 232 ? 12.270 -14.035 -15.913 1.00 94.25 232 CYS A O 1
ATOM 1921 N N . GLY A 1 233 ? 12.768 -13.845 -18.095 1.00 94.06 233 GLY A N 1
ATOM 1922 C CA . GLY A 1 233 ? 11.822 -12.771 -18.385 1.00 94.06 233 GLY A CA 1
ATOM 1923 C C . GLY A 1 233 ? 10.365 -13.186 -18.181 1.00 94.06 233 GLY A C 1
ATOM 1924 O O . GLY A 1 233 ? 9.599 -12.415 -17.605 1.00 94.06 233 GLY A O 1
ATOM 1925 N N . LEU A 1 234 ? 9.996 -14.404 -18.587 1.00 94.62 234 LEU A N 1
ATOM 1926 C CA . LEU A 1 234 ? 8.660 -14.972 -18.404 1.00 94.62 234 LEU A CA 1
ATOM 1927 C C . LEU A 1 234 ? 8.345 -15.235 -16.931 1.00 94.62 234 LEU A C 1
ATOM 1929 O O . LEU A 1 234 ? 7.262 -14.875 -16.480 1.00 94.62 234 LEU A O 1
ATOM 1933 N N . ILE A 1 235 ? 9.278 -15.804 -16.160 1.00 96.19 235 ILE A N 1
ATOM 1934 C CA . ILE A 1 235 ? 9.090 -16.015 -14.713 1.00 96.19 235 ILE A CA 1
ATOM 1935 C C . ILE A 1 235 ? 8.830 -14.677 -14.012 1.00 96.19 235 ILE A C 1
ATOM 1937 O O . ILE A 1 235 ? 7.894 -14.560 -13.218 1.00 96.19 235 ILE A O 1
ATOM 1941 N N . LEU A 1 236 ? 9.617 -13.649 -14.345 1.00 95.94 236 LEU A N 1
ATOM 1942 C CA . LEU A 1 236 ? 9.429 -12.311 -13.791 1.00 95.94 236 LEU A CA 1
ATOM 1943 C C . LEU A 1 236 ? 8.080 -11.707 -14.214 1.00 95.94 236 LEU A C 1
ATOM 1945 O O . LEU A 1 236 ? 7.374 -11.149 -13.379 1.00 95.94 236 LEU A O 1
ATOM 1949 N N . LEU A 1 237 ? 7.686 -11.871 -15.480 1.00 95.81 237 LEU A N 1
ATOM 1950 C CA . LEU A 1 237 ? 6.385 -11.433 -15.988 1.00 95.81 237 LEU A CA 1
ATOM 1951 C C . LEU A 1 237 ? 5.219 -12.123 -15.264 1.00 95.81 237 LEU A C 1
ATOM 1953 O O . LEU A 1 237 ? 4.238 -11.463 -14.929 1.00 95.81 237 LEU A O 1
ATOM 1957 N N . PHE A 1 238 ? 5.315 -13.425 -14.980 1.00 96.75 238 PHE A N 1
ATOM 1958 C CA . PHE A 1 238 ? 4.306 -14.152 -14.203 1.00 96.75 238 PHE A CA 1
ATOM 1959 C C . PHE A 1 238 ? 4.195 -13.618 -12.775 1.00 96.75 238 PHE A C 1
ATOM 1961 O O . PHE A 1 238 ? 3.082 -13.394 -12.296 1.00 96.75 238 PHE A O 1
ATOM 1968 N N . ALA A 1 239 ? 5.324 -13.367 -12.110 1.00 96.94 239 ALA A N 1
ATOM 1969 C CA . ALA A 1 239 ? 5.335 -12.783 -10.772 1.00 96.94 239 ALA A CA 1
ATOM 1970 C C . ALA A 1 239 ? 4.706 -11.375 -10.753 1.00 96.94 239 ALA A C 1
ATOM 1972 O O . ALA A 1 239 ? 3.881 -11.073 -9.890 1.00 96.94 239 ALA A O 1
ATOM 1973 N N . GLU A 1 240 ? 5.037 -10.530 -11.733 1.00 96.88 240 GLU A N 1
ATOM 1974 C CA . GLU A 1 240 ? 4.454 -9.190 -11.880 1.00 96.88 240 GLU A CA 1
ATOM 1975 C C . GLU A 1 240 ? 2.955 -9.244 -12.207 1.00 96.88 240 GLU A C 1
ATOM 1977 O O . GLU A 1 240 ? 2.170 -8.478 -11.647 1.00 96.88 240 GLU A O 1
ATOM 1982 N N . THR A 1 241 ? 2.529 -10.184 -13.052 1.00 96.50 241 THR A N 1
ATOM 1983 C CA . THR A 1 241 ? 1.112 -10.395 -13.391 1.00 96.50 241 THR A CA 1
ATOM 1984 C C . THR A 1 241 ? 0.322 -10.864 -12.177 1.00 96.50 241 THR A C 1
ATOM 1986 O O . THR A 1 241 ? -0.775 -10.369 -11.925 1.00 96.50 241 THR A O 1
ATOM 1989 N N . TYR A 1 242 ? 0.891 -11.765 -11.374 1.00 97.06 242 TYR A N 1
ATOM 1990 C CA . TYR A 1 242 ? 0.298 -12.177 -10.107 1.00 97.06 242 TYR A CA 1
ATOM 1991 C C . TYR A 1 242 ? 0.130 -10.985 -9.156 1.00 97.06 242 TYR A C 1
ATOM 1993 O O . TYR A 1 242 ? -0.960 -10.772 -8.624 1.00 97.06 242 TYR A O 1
ATOM 2001 N N . ALA A 1 243 ? 1.166 -10.155 -8.996 1.00 96.44 243 ALA A N 1
ATOM 2002 C CA . ALA A 1 243 ? 1.085 -8.943 -8.183 1.00 96.44 243 ALA A CA 1
ATOM 2003 C C . ALA A 1 243 ? 0.013 -7.967 -8.702 1.00 96.44 243 ALA A C 1
ATOM 2005 O O . ALA A 1 243 ? -0.733 -7.388 -7.911 1.00 96.44 243 ALA A O 1
ATOM 2006 N N . TRP A 1 244 ? -0.112 -7.823 -10.023 1.00 96.88 244 TRP A N 1
ATOM 2007 C CA . TRP A 1 244 ? -1.153 -7.011 -10.652 1.00 96.88 244 TRP A CA 1
ATOM 2008 C C . TRP A 1 244 ? -2.565 -7.563 -10.392 1.00 96.88 244 TRP A C 1
ATOM 2010 O O . TRP A 1 244 ? -3.463 -6.796 -10.050 1.00 96.88 244 TRP A O 1
ATOM 2020 N N . ILE A 1 245 ? -2.771 -8.883 -10.457 1.00 96.88 245 ILE A N 1
ATOM 2021 C CA . ILE A 1 245 ? -4.057 -9.514 -10.109 1.00 96.88 245 ILE A CA 1
ATOM 2022 C C . ILE A 1 245 ? -4.399 -9.258 -8.637 1.00 96.88 245 ILE A C 1
ATOM 2024 O O . ILE A 1 245 ? -5.517 -8.846 -8.325 1.00 96.88 245 ILE A O 1
ATOM 2028 N N . VAL A 1 246 ? -3.438 -9.454 -7.729 1.00 97.00 246 VAL A N 1
ATOM 2029 C CA . VAL A 1 246 ? -3.627 -9.187 -6.294 1.00 97.00 246 VAL A CA 1
ATOM 2030 C C . VAL A 1 246 ? -3.983 -7.719 -6.050 1.00 97.00 246 VAL A C 1
ATOM 2032 O O . VAL A 1 246 ? -4.872 -7.437 -5.248 1.00 97.00 246 VAL A O 1
ATOM 2035 N N . LEU A 1 247 ? -3.359 -6.783 -6.772 1.00 95.31 247 LEU A N 1
ATOM 2036 C CA . LEU A 1 247 ? -3.700 -5.360 -6.721 1.00 95.31 247 LEU A CA 1
ATOM 2037 C C . LEU A 1 247 ? -5.161 -5.108 -7.133 1.00 95.31 247 LEU A C 1
ATOM 2039 O O . LEU A 1 247 ? -5.887 -4.419 -6.416 1.00 95.31 247 LEU A O 1
ATOM 2043 N N . VAL A 1 248 ? -5.608 -5.680 -8.257 1.00 95.12 248 VAL A N 1
ATOM 2044 C CA . VAL A 1 248 ? -6.993 -5.548 -8.747 1.00 95.12 248 VAL A CA 1
ATOM 2045 C C . VAL A 1 248 ? -7.989 -6.103 -7.726 1.00 95.12 248 VAL A C 1
ATOM 2047 O O . VAL A 1 248 ? -8.974 -5.439 -7.399 1.00 95.12 248 VAL A O 1
ATOM 2050 N N . LEU A 1 249 ? -7.719 -7.291 -7.179 1.00 94.88 249 LEU A N 1
ATOM 2051 C CA . LEU A 1 249 ? -8.563 -7.913 -6.158 1.00 94.88 249 LEU A CA 1
ATOM 2052 C C . LEU A 1 249 ? -8.597 -7.088 -4.865 1.00 94.88 249 LEU A C 1
ATOM 2054 O O . LEU A 1 249 ? -9.670 -6.882 -4.298 1.00 94.88 249 LEU A O 1
ATOM 2058 N N . GLY A 1 250 ? -7.451 -6.558 -4.430 1.00 94.00 250 GLY A N 1
ATOM 2059 C CA . GLY A 1 250 ? -7.363 -5.668 -3.273 1.00 94.00 250 GLY A CA 1
ATOM 2060 C C . GLY A 1 250 ? -8.190 -4.395 -3.462 1.00 94.00 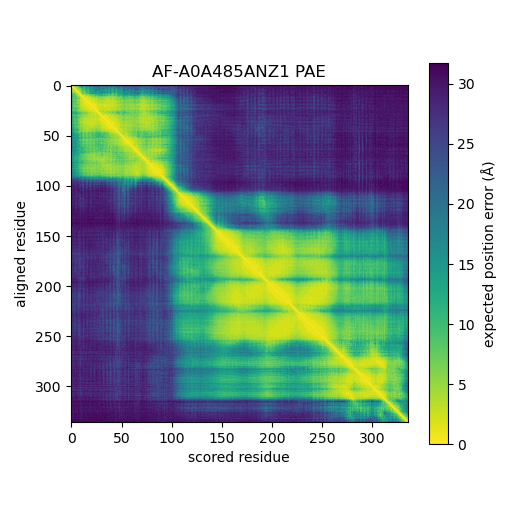250 GLY A C 1
ATOM 2061 O O . GLY A 1 250 ? -8.915 -3.982 -2.557 1.00 94.00 250 GLY A O 1
ATOM 2062 N N . TYR A 1 251 ? -8.173 -3.806 -4.660 1.00 92.94 251 TYR A N 1
ATOM 2063 C CA . TYR A 1 251 ? -9.044 -2.674 -4.966 1.00 92.94 251 TYR A CA 1
ATOM 2064 C C . TYR A 1 251 ? -10.519 -3.043 -4.985 1.00 92.94 251 TYR A C 1
ATOM 2066 O O . TYR A 1 251 ? -11.320 -2.274 -4.461 1.00 92.94 251 TYR A O 1
ATOM 2074 N N . PHE A 1 252 ? -10.893 -4.206 -5.517 1.00 90.25 252 PHE A N 1
ATOM 2075 C CA . PHE A 1 252 ? -12.283 -4.658 -5.486 1.00 90.25 252 PHE A CA 1
ATOM 2076 C C . PHE A 1 252 ? -12.809 -4.801 -4.049 1.00 90.25 252 PHE A C 1
ATOM 2078 O O . PHE A 1 252 ? -13.925 -4.375 -3.755 1.00 90.25 252 PHE A O 1
ATOM 2085 N N . GLN A 1 253 ? -11.983 -5.314 -3.131 1.00 90.38 253 GLN A N 1
ATOM 2086 C CA . GLN A 1 253 ? -12.330 -5.431 -1.710 1.00 90.38 253 GLN A CA 1
ATOM 2087 C C . GLN A 1 253 ? -12.513 -4.068 -1.024 1.00 90.38 253 GLN A C 1
ATOM 2089 O O . GLN A 1 253 ? -13.402 -3.908 -0.189 1.00 90.38 253 GLN A O 1
ATOM 2094 N N . VAL A 1 254 ? -11.685 -3.078 -1.371 1.00 87.31 254 VAL A N 1
ATOM 2095 C CA . VAL A 1 254 ? -11.659 -1.761 -0.705 1.00 87.31 254 VAL A CA 1
ATOM 2096 C C . VAL A 1 254 ? -12.531 -0.715 -1.419 1.00 87.31 254 VAL A C 1
ATOM 2098 O O . VAL A 1 254 ? -12.789 0.351 -0.863 1.00 87.31 254 VAL A O 1
ATOM 2101 N N . ALA A 1 255 ? -13.042 -1.009 -2.619 1.00 84.50 255 ALA A N 1
ATOM 2102 C CA . ALA A 1 255 ? -13.794 -0.063 -3.447 1.00 84.50 255 ALA A CA 1
ATOM 2103 C C . ALA A 1 255 ? -15.018 0.539 -2.736 1.00 84.50 255 ALA A C 1
ATOM 2105 O O . ALA A 1 255 ? -15.344 1.708 -2.954 1.00 84.50 255 ALA A O 1
ATOM 2106 N N . TRP A 1 256 ? -15.695 -0.232 -1.878 1.00 80.44 256 TRP A N 1
ATOM 2107 C CA . TRP A 1 256 ? -16.878 0.242 -1.162 1.00 80.44 256 TRP A CA 1
ATOM 2108 C C . TRP A 1 256 ? -16.931 -0.247 0.293 1.00 80.44 256 TRP A C 1
ATOM 2110 O O . TRP A 1 256 ? -17.616 -1.226 0.600 1.00 80.44 256 TRP A O 1
ATOM 2120 N N . PRO A 1 257 ? -16.239 0.436 1.224 1.00 77.88 257 PRO A N 1
ATOM 2121 C CA . PRO A 1 257 ? -16.233 0.035 2.621 1.00 77.88 257 PRO A CA 1
ATOM 2122 C C . PRO A 1 257 ? -17.620 0.230 3.242 1.00 77.88 257 PRO A C 1
ATOM 2124 O O . PRO A 1 257 ? -18.215 1.315 3.186 1.00 77.88 257 PRO A O 1
ATOM 2127 N N . LEU A 1 258 ? -18.136 -0.828 3.868 1.00 77.06 258 LEU A N 1
ATOM 2128 C CA . LEU A 1 258 ? -19.419 -0.791 4.557 1.00 77.06 258 LEU A CA 1
ATOM 2129 C C . LEU A 1 258 ? -19.249 -0.142 5.934 1.00 77.06 258 LEU A C 1
ATOM 2131 O O . LEU A 1 258 ? -18.873 -0.792 6.904 1.00 77.06 258 LEU A O 1
ATOM 2135 N N . ASN A 1 259 ? -19.546 1.152 6.023 1.00 76.50 259 ASN A N 1
ATOM 2136 C CA . ASN A 1 259 ? -19.513 1.866 7.295 1.00 76.50 259 ASN A CA 1
ATOM 2137 C C . ASN A 1 259 ? -20.832 1.647 8.062 1.00 76.50 259 ASN A C 1
ATOM 2139 O O . ASN A 1 259 ? -21.789 2.402 7.872 1.00 76.50 259 ASN A O 1
ATOM 2143 N N . ARG A 1 260 ? -20.911 0.575 8.866 1.00 80.94 260 ARG A N 1
ATOM 2144 C CA . ARG A 1 260 ? -22.076 0.295 9.723 1.00 80.94 260 ARG A CA 1
ATOM 2145 C C . ARG A 1 260 ? -22.047 1.215 10.939 1.00 80.94 260 ARG A C 1
ATOM 2147 O O . ARG A 1 260 ? -21.128 1.144 11.746 1.00 80.94 260 ARG A O 1
ATOM 2154 N N . GLN A 1 261 ? -23.067 2.055 11.067 1.00 84.12 261 GLN A N 1
ATOM 2155 C CA . GLN A 1 261 ? -23.266 2.843 12.279 1.00 84.12 261 GLN A CA 1
ATOM 2156 C C . GLN A 1 261 ? -23.812 1.940 13.396 1.00 84.12 261 GLN A C 1
ATOM 2158 O O . GLN A 1 261 ? -24.627 1.058 13.100 1.00 84.12 261 GLN A O 1
ATOM 2163 N N . PRO A 1 262 ? -23.394 2.137 14.658 1.00 83.69 262 PRO A N 1
ATOM 2164 C CA . PRO A 1 262 ? -24.006 1.460 15.792 1.00 83.69 262 PRO A CA 1
ATOM 2165 C C . PRO A 1 262 ? -25.501 1.776 15.835 1.00 83.69 262 PRO A C 1
ATOM 2167 O O . PRO A 1 262 ? -25.899 2.941 15.803 1.00 83.69 262 PRO A O 1
ATOM 2170 N N . VAL A 1 263 ? -26.334 0.740 15.884 1.00 84.69 263 VAL A N 1
ATOM 2171 C CA . VAL A 1 263 ? -27.780 0.906 16.044 1.00 84.69 263 VAL A CA 1
ATOM 2172 C C . VAL A 1 263 ? -28.070 1.007 17.542 1.00 84.69 263 VAL A C 1
ATOM 2174 O O . VAL A 1 263 ? -27.597 0.148 18.291 1.00 84.69 263 VAL A O 1
ATOM 2177 N N . PRO A 1 264 ? -28.809 2.030 18.008 1.00 83.62 264 PRO A N 1
ATOM 2178 C CA . PRO A 1 264 ? -29.183 2.112 19.412 1.00 83.62 264 PRO A CA 1
ATOM 2179 C C . PRO A 1 264 ? -30.072 0.922 19.784 1.00 83.62 264 PRO A C 1
ATOM 2181 O O . PRO A 1 264 ? -30.992 0.565 19.045 1.00 83.62 264 PRO A O 1
ATOM 2184 N N . LEU A 1 265 ? -29.797 0.312 20.937 1.00 85.19 265 LEU A N 1
ATOM 2185 C CA . LEU A 1 265 ? -30.644 -0.746 21.483 1.00 85.19 265 LEU A CA 1
ATOM 2186 C C . LEU A 1 265 ? -32.031 -0.187 21.853 1.00 85.19 265 LEU A C 1
ATOM 2188 O O . LEU A 1 265 ? -32.154 1.007 22.154 1.00 85.19 265 LEU A O 1
ATOM 2192 N N . PRO A 1 266 ? -33.081 -1.031 21.861 1.00 88.56 266 PRO A N 1
ATOM 2193 C CA . PRO A 1 266 ? -34.383 -0.647 22.389 1.00 88.56 266 PRO A CA 1
ATOM 2194 C C . PRO A 1 266 ? -34.251 -0.072 23.803 1.00 88.56 266 PRO A C 1
ATOM 2196 O O . PRO A 1 266 ? -33.476 -0.580 24.616 1.00 88.56 266 PRO A O 1
ATOM 2199 N N . LYS A 1 267 ? -35.029 0.977 24.106 1.00 86.19 267 LYS A N 1
ATOM 2200 C CA . LYS A 1 267 ? -35.019 1.627 25.432 1.00 86.19 267 LYS A CA 1
ATOM 2201 C C . LYS A 1 267 ? -35.407 0.668 26.560 1.00 86.19 267 LYS A C 1
ATOM 2203 O O . LYS A 1 267 ? -34.970 0.844 27.690 1.00 86.19 267 LYS A O 1
ATOM 2208 N N . ASP A 1 268 ? -36.238 -0.320 26.247 1.00 89.69 268 ASP A N 1
ATOM 2209 C CA . ASP A 1 268 ? -36.668 -1.351 27.181 1.00 89.69 268 ASP A CA 1
ATOM 2210 C C . ASP A 1 268 ? -35.629 -2.481 27.264 1.00 89.69 268 ASP A C 1
ATOM 2212 O O . ASP A 1 268 ? -35.426 -3.239 26.310 1.00 89.69 268 ASP A O 1
ATOM 2216 N N . MET A 1 269 ? -34.989 -2.609 28.430 1.00 86.31 269 MET A N 1
ATOM 2217 C CA . MET A 1 269 ? -33.981 -3.640 28.704 1.00 86.31 269 MET A CA 1
ATOM 2218 C C . MET A 1 269 ? -34.568 -5.060 28.726 1.00 86.31 269 MET A C 1
ATOM 2220 O O . MET A 1 269 ? -33.835 -6.040 28.561 1.00 86.31 269 MET A O 1
ATOM 2224 N N . ASN A 1 270 ? -35.889 -5.215 28.863 1.00 86.62 270 ASN A N 1
ATOM 2225 C CA . ASN A 1 270 ? -36.531 -6.529 28.821 1.00 86.62 270 ASN A CA 1
ATOM 2226 C C . ASN A 1 270 ? -36.467 -7.165 27.430 1.00 86.62 270 ASN A C 1
ATOM 2228 O O . ASN A 1 270 ? -36.404 -8.388 27.329 1.00 86.62 270 ASN A O 1
ATOM 2232 N N . GLN A 1 271 ? -36.364 -6.353 26.378 1.00 88.38 271 GLN A N 1
ATOM 2233 C CA . GLN A 1 271 ? -36.222 -6.815 24.994 1.00 88.38 271 GLN A CA 1
ATOM 2234 C C . GLN A 1 271 ? -34.783 -7.205 24.643 1.00 88.38 271 GLN A C 1
ATOM 2236 O O . GLN A 1 271 ? -34.524 -7.735 23.564 1.00 88.38 271 GLN A O 1
ATOM 2241 N N . TRP A 1 272 ? -33.827 -6.930 25.535 1.00 91.75 272 TRP A N 1
ATOM 2242 C CA . TRP A 1 272 ? -32.429 -7.245 25.279 1.00 91.75 272 TRP A CA 1
ATOM 2243 C C . TRP A 1 272 ? -32.204 -8.760 25.329 1.00 91.75 272 TRP A C 1
ATOM 2245 O O . TRP A 1 272 ? -32.764 -9.422 26.214 1.00 91.75 272 TRP A O 1
ATOM 2255 N N . PRO A 1 273 ? -31.384 -9.313 24.418 1.00 91.50 273 PRO A N 1
ATOM 2256 C CA . PRO A 1 273 ? -31.089 -10.739 24.404 1.00 91.50 273 PRO A CA 1
ATOM 2257 C C . PRO A 1 273 ? -30.286 -11.166 25.639 1.00 91.50 273 PRO A C 1
ATOM 2259 O O . PRO A 1 273 ? -29.569 -10.374 26.257 1.00 91.50 273 PRO A O 1
ATOM 2262 N N . THR A 1 274 ? -30.386 -12.444 25.995 1.00 92.06 274 THR A N 1
ATOM 2263 C CA . THR A 1 274 ? -29.426 -13.079 26.903 1.00 92.06 274 THR A CA 1
ATOM 2264 C C . THR A 1 274 ? -28.116 -13.319 26.160 1.00 92.06 274 THR A C 1
ATOM 2266 O O . THR A 1 274 ? -28.134 -13.802 25.028 1.00 92.06 274 THR A O 1
ATOM 2269 N N . VAL A 1 275 ? -26.989 -12.968 26.777 1.00 91.69 275 VAL A N 1
ATOM 2270 C CA . VAL A 1 275 ? -25.655 -13.024 26.168 1.00 91.69 275 VAL A CA 1
ATOM 2271 C C . VAL A 1 275 ? -24.762 -13.962 26.973 1.00 91.69 275 VAL A C 1
ATOM 2273 O O . VAL A 1 275 ? -24.554 -13.764 28.172 1.00 91.69 275 VAL A O 1
ATOM 2276 N N . ASP A 1 276 ? -24.193 -14.949 26.289 1.00 92.69 276 ASP A N 1
ATOM 2277 C CA . ASP A 1 276 ? -23.145 -15.813 26.820 1.00 92.69 276 ASP A CA 1
ATOM 2278 C C . ASP A 1 276 ? -21.773 -15.306 26.359 1.00 92.69 276 ASP A C 1
ATOM 2280 O O . ASP A 1 276 ? -21.506 -15.186 25.161 1.00 92.69 276 ASP A O 1
ATOM 2284 N N . ILE A 1 277 ? -20.891 -15.005 27.312 1.00 91.12 277 ILE A N 1
ATOM 2285 C CA . ILE A 1 277 ? -19.515 -14.572 27.050 1.00 91.12 277 ILE A CA 1
ATOM 2286 C C . ILE A 1 277 ? -18.585 -15.749 27.308 1.00 91.12 277 ILE A C 1
ATOM 2288 O O . ILE A 1 277 ? -18.464 -16.208 28.443 1.00 91.12 277 ILE A O 1
ATOM 2292 N N . PHE A 1 278 ? -17.901 -16.210 26.265 1.00 91.56 278 PHE A N 1
ATOM 2293 C CA . PHE A 1 278 ? -16.931 -17.295 26.355 1.00 91.56 278 PHE A CA 1
ATOM 2294 C C . PHE A 1 278 ? -15.509 -16.740 26.423 1.00 91.56 278 PHE A C 1
ATOM 2296 O O . PHE A 1 278 ? -15.079 -16.007 25.534 1.00 91.56 278 PHE A O 1
ATOM 2303 N N . VAL A 1 279 ? -14.777 -17.114 27.471 1.00 90.12 279 VAL A N 1
ATOM 2304 C CA . VAL A 1 279 ? -13.363 -16.780 27.668 1.00 90.12 279 VAL A CA 1
ATOM 2305 C C . VAL A 1 279 ? -12.543 -18.070 27.542 1.00 90.12 279 VAL A C 1
ATOM 2307 O O . VAL A 1 279 ? -12.434 -18.805 28.529 1.00 90.12 279 VAL A O 1
ATOM 2310 N N . PRO A 1 280 ? -12.017 -18.391 26.343 1.00 90.38 280 PRO A N 1
ATOM 2311 C CA . PRO A 1 280 ? -11.130 -19.533 26.157 1.00 90.38 280 PRO A CA 1
ATOM 2312 C C . PRO A 1 280 ? -9.745 -19.244 26.735 1.00 90.38 280 PRO A C 1
ATOM 2314 O O . PRO A 1 280 ? -9.193 -18.164 26.526 1.00 90.38 280 PRO A O 1
ATOM 2317 N N . THR A 1 281 ? -9.195 -20.211 27.463 1.00 86.25 281 THR A N 1
ATOM 2318 C CA . THR A 1 281 ? -7.847 -20.160 28.026 1.00 86.25 281 THR A CA 1
ATOM 2319 C C . THR A 1 281 ? -7.170 -21.522 27.920 1.00 86.25 281 THR A C 1
ATOM 2321 O O . THR A 1 281 ? -7.806 -22.571 28.048 1.00 86.25 281 THR A O 1
ATOM 2324 N N . TYR A 1 282 ? -5.867 -21.494 27.666 1.00 83.69 282 TYR A N 1
ATOM 2325 C CA . TYR A 1 282 ? -5.009 -22.664 27.628 1.00 83.69 282 TYR A CA 1
ATOM 2326 C C . TYR A 1 282 ? -3.878 -22.510 28.648 1.00 83.69 282 TYR A C 1
ATOM 2328 O O . TYR A 1 282 ? -3.966 -23.022 29.759 1.00 83.69 282 TYR A O 1
ATOM 2336 N N . ASN A 1 283 ? -2.813 -21.781 28.311 1.00 81.94 283 ASN A N 1
ATOM 2337 C CA . ASN A 1 283 ? -1.629 -21.636 29.162 1.00 81.94 283 ASN A CA 1
ATOM 2338 C C . ASN A 1 283 ? -1.320 -20.182 29.550 1.00 81.94 283 ASN A C 1
ATOM 2340 O O . ASN A 1 283 ? -0.197 -19.889 29.968 1.00 81.94 283 ASN A O 1
ATOM 2344 N N . GLU A 1 284 ? -2.289 -19.272 29.419 1.00 84.12 284 GLU A N 1
ATOM 2345 C CA . GLU A 1 284 ? -2.115 -17.873 29.800 1.00 84.12 284 GLU A CA 1
ATOM 2346 C C . GLU A 1 284 ? -1.982 -17.716 31.325 1.00 84.12 284 GLU A C 1
ATOM 2348 O O . GLU A 1 284 ? -2.551 -18.472 32.116 1.00 84.12 284 GLU A O 1
ATOM 2353 N N . ASP A 1 285 ? -1.231 -16.703 31.764 1.00 82.94 285 ASP A N 1
ATOM 2354 C CA . ASP A 1 285 ? -1.096 -16.395 33.190 1.00 82.94 285 ASP A CA 1
ATOM 2355 C C . ASP A 1 285 ? -2.442 -15.947 33.796 1.00 82.94 285 ASP A C 1
ATOM 2357 O O . ASP A 1 285 ? -3.233 -15.227 33.174 1.00 82.94 285 ASP A O 1
ATOM 2361 N N . LEU A 1 286 ? -2.678 -16.304 35.063 1.00 81.81 286 LEU A N 1
ATOM 2362 C CA . LEU A 1 286 ? -3.908 -15.988 35.789 1.00 81.81 286 LEU A CA 1
ATOM 2363 C C . LEU A 1 286 ? -4.218 -14.500 35.810 1.00 81.81 286 LEU A C 1
ATOM 2365 O O . LEU A 1 286 ? -5.386 -14.126 35.865 1.00 81.81 286 LEU A O 1
ATOM 2369 N N . ASN A 1 287 ? -3.195 -13.650 35.821 1.00 84.38 287 ASN A N 1
ATOM 2370 C CA . ASN A 1 287 ? -3.386 -12.206 35.838 1.00 84.38 287 ASN A CA 1
ATOM 2371 C C . ASN A 1 287 ? -4.043 -11.705 34.540 1.00 84.38 287 ASN A C 1
ATOM 2373 O O . ASN A 1 287 ? -4.907 -10.831 34.593 1.00 84.38 287 ASN A O 1
ATOM 2377 N N . VAL A 1 288 ? -3.720 -12.309 33.392 1.00 85.06 288 VAL A N 1
ATOM 2378 C CA . VAL A 1 288 ? -4.324 -11.976 32.089 1.00 85.06 288 VAL A CA 1
ATOM 2379 C C . VAL A 1 288 ? -5.776 -12.456 32.032 1.00 85.06 288 VAL A C 1
ATOM 2381 O O . VAL A 1 288 ? -6.677 -11.698 31.657 1.00 85.06 288 VAL A O 1
ATOM 2384 N N . VAL A 1 289 ? -6.026 -13.688 32.488 1.00 85.75 289 VAL A N 1
ATOM 2385 C CA . VAL A 1 289 ? -7.380 -14.264 32.536 1.00 85.75 289 VAL A CA 1
ATOM 2386 C C . VAL A 1 289 ? -8.272 -13.471 33.497 1.00 85.75 289 VAL A C 1
ATOM 2388 O O . VAL A 1 289 ? -9.388 -13.096 33.139 1.00 85.75 289 VAL A O 1
ATOM 2391 N N . LYS A 1 290 ? -7.768 -13.124 34.690 1.00 86.12 290 LYS A N 1
ATOM 2392 C CA . LYS A 1 290 ? -8.478 -12.289 35.675 1.00 86.12 290 LYS A CA 1
ATOM 2393 C C . LYS A 1 290 ? -8.892 -10.946 35.088 1.00 86.12 290 LYS A C 1
ATOM 2395 O O . LYS A 1 290 ? -10.043 -10.560 35.261 1.00 86.12 290 LYS A O 1
ATOM 2400 N N . ASN A 1 291 ? -7.993 -10.255 34.389 1.00 89.38 291 ASN A N 1
ATOM 2401 C CA . ASN A 1 291 ? -8.301 -8.952 33.800 1.00 89.38 291 ASN A CA 1
ATOM 2402 C C . ASN A 1 291 ? -9.433 -9.047 32.769 1.00 89.38 291 ASN A C 1
ATOM 2404 O O . ASN A 1 291 ? -10.360 -8.241 32.805 1.00 89.38 291 ASN A O 1
ATOM 2408 N N . THR A 1 292 ? -9.408 -10.071 31.914 1.00 90.69 292 THR A N 1
ATOM 2409 C CA . THR A 1 292 ? -10.462 -10.316 30.914 1.00 90.69 292 THR A CA 1
ATOM 2410 C C . THR A 1 292 ? -11.803 -10.644 31.580 1.00 90.69 292 THR A C 1
ATOM 2412 O O . THR A 1 292 ? -12.846 -10.119 31.187 1.00 90.69 292 THR A O 1
ATOM 2415 N N . VAL A 1 293 ? -11.790 -11.459 32.640 1.00 88.00 293 VAL A N 1
ATOM 2416 C CA . VAL A 1 293 ? -12.996 -11.808 33.408 1.00 88.00 293 VAL A CA 1
ATOM 2417 C C . VAL A 1 293 ? -13.562 -10.592 34.143 1.00 88.00 293 VAL A C 1
ATOM 2419 O O . VAL A 1 293 ? -14.769 -10.364 34.095 1.00 88.00 293 VAL A O 1
ATOM 2422 N N . TYR A 1 294 ? -12.722 -9.771 34.780 1.00 89.19 294 TYR A N 1
ATOM 2423 C CA . TYR A 1 294 ? -13.176 -8.543 35.438 1.00 89.19 294 TYR A CA 1
ATOM 2424 C C . TYR A 1 294 ? -13.723 -7.521 34.444 1.00 89.19 294 TYR A C 1
ATOM 2426 O O . TYR A 1 294 ? -14.761 -6.922 34.717 1.00 89.19 294 TYR A O 1
ATOM 2434 N N . ALA A 1 295 ? -13.092 -7.370 33.277 1.00 90.69 295 ALA A N 1
ATOM 2435 C CA . ALA A 1 295 ? -13.623 -6.536 32.203 1.00 90.69 295 ALA A CA 1
ATOM 2436 C C . ALA A 1 295 ? -14.994 -7.044 31.728 1.00 90.69 295 ALA A C 1
ATOM 2438 O O . ALA A 1 295 ? -15.922 -6.256 31.572 1.00 90.69 295 ALA A O 1
ATOM 2439 N N . SER A 1 296 ? -15.156 -8.363 31.594 1.00 90.06 296 SER A N 1
ATOM 2440 C CA . SER A 1 296 ? -16.428 -8.988 31.203 1.00 90.06 296 SER A CA 1
ATOM 2441 C C . SER A 1 296 ? -17.524 -8.792 32.259 1.00 90.06 296 SER A C 1
ATOM 2443 O O . SER A 1 296 ? -18.672 -8.511 31.924 1.00 90.06 296 SER A O 1
ATOM 2445 N N . LEU A 1 297 ? -17.177 -8.873 33.550 1.00 87.06 297 LEU A N 1
ATOM 2446 C CA . LEU A 1 297 ? -18.092 -8.562 34.656 1.00 87.06 297 LEU A CA 1
ATOM 2447 C C . LEU A 1 297 ? -18.497 -7.080 34.680 1.00 87.06 297 LEU A C 1
ATOM 2449 O O . LEU A 1 297 ? -19.590 -6.764 35.155 1.00 87.06 297 LEU A O 1
ATOM 2453 N N . GLY A 1 298 ? -17.641 -6.192 34.170 1.00 88.25 298 GLY A N 1
ATOM 2454 C CA . GLY A 1 298 ? -17.852 -4.747 34.088 1.00 88.25 298 GLY A CA 1
ATOM 2455 C C . GLY A 1 298 ? -18.676 -4.268 32.890 1.00 88.25 298 GLY A C 1
ATOM 2456 O O . GLY A 1 298 ? -18.908 -3.072 32.789 1.00 88.25 298 GLY A O 1
ATOM 2457 N N . ILE A 1 299 ? -19.131 -5.159 32.000 1.00 90.88 299 ILE A N 1
ATOM 2458 C CA . ILE A 1 299 ? -19.958 -4.772 30.847 1.00 90.88 299 ILE A CA 1
ATOM 2459 C C . ILE A 1 299 ? -21.303 -4.189 31.313 1.00 90.88 299 ILE A C 1
ATOM 2461 O O . ILE A 1 299 ? -21.962 -4.743 32.208 1.00 90.88 299 ILE A O 1
ATOM 2465 N N . ASP A 1 300 ? -21.713 -3.099 30.655 1.00 90.06 300 ASP A N 1
ATOM 2466 C CA . ASP A 1 300 ? -22.996 -2.407 30.820 1.00 90.06 300 ASP A CA 1
ATOM 2467 C C . ASP A 1 300 ? -24.155 -3.223 30.216 1.00 90.06 300 ASP A C 1
ATOM 2469 O O . ASP A 1 300 ? -24.727 -2.890 29.179 1.00 90.06 300 ASP A O 1
ATOM 2473 N N . TRP A 1 301 ? -24.488 -4.340 30.865 1.00 90.75 301 TRP A N 1
ATOM 2474 C CA . TRP A 1 301 ? -25.616 -5.208 30.519 1.00 90.75 301 TRP A CA 1
ATOM 2475 C C . TRP A 1 301 ? -26.341 -5.683 31.787 1.00 90.75 301 TRP A C 1
ATOM 2477 O O . TRP A 1 301 ? -25.687 -5.862 32.825 1.00 90.75 301 TRP A O 1
ATOM 2487 N N . PRO A 1 302 ? -27.665 -5.933 31.732 1.00 90.19 302 PRO A N 1
ATOM 2488 C CA . PRO A 1 302 ? -28.407 -6.524 32.841 1.00 90.19 302 PRO A CA 1
ATOM 2489 C C . PRO A 1 302 ? -27.752 -7.819 33.346 1.00 90.19 302 PRO A C 1
ATOM 2491 O O . PRO A 1 302 ? -27.505 -8.757 32.583 1.00 90.19 302 PRO A O 1
ATOM 2494 N N . LYS A 1 303 ? -27.429 -7.872 34.646 1.00 86.44 303 LYS A N 1
ATOM 2495 C CA . LYS A 1 303 ? -26.655 -8.976 35.254 1.00 86.44 303 LYS A CA 1
ATOM 2496 C C . LYS A 1 303 ? -27.428 -10.297 35.314 1.00 86.44 303 LYS A C 1
ATOM 2498 O O . LYS A 1 303 ? -26.838 -11.347 35.545 1.00 86.44 303 LYS A O 1
ATOM 2503 N N . ASP A 1 304 ? -28.741 -10.264 35.146 1.00 87.69 304 ASP A N 1
ATOM 2504 C CA . ASP A 1 304 ? -29.623 -11.421 34.980 1.00 87.69 304 ASP A CA 1
ATOM 2505 C C . ASP A 1 304 ? -29.534 -12.034 33.572 1.00 87.69 304 ASP A C 1
ATOM 2507 O O . ASP A 1 304 ? -29.765 -13.230 33.419 1.00 87.69 304 ASP A O 1
ATOM 2511 N N . LYS A 1 305 ? -29.113 -11.250 32.569 1.00 86.69 305 LYS A N 1
ATOM 2512 C CA . LYS A 1 305 ? -29.044 -11.658 31.158 1.00 86.69 305 LYS A CA 1
ATOM 2513 C C . LYS A 1 305 ? -27.638 -11.942 30.635 1.00 86.69 305 LYS A C 1
ATOM 2515 O O . LYS A 1 305 ? -27.517 -12.364 29.489 1.00 86.69 305 LYS A O 1
ATOM 2520 N N . VAL A 1 306 ? -26.592 -11.723 31.432 1.00 90.44 306 VAL A N 1
ATOM 2521 C CA . VAL A 1 306 ? -25.215 -12.105 31.077 1.00 90.44 306 VAL A CA 1
ATOM 2522 C C . VAL A 1 306 ? -24.774 -13.322 31.866 1.00 90.44 306 VAL A C 1
ATOM 2524 O O . VAL A 1 306 ? -24.843 -13.344 33.099 1.00 90.44 306 VAL A O 1
ATOM 2527 N N . VAL A 1 307 ? -24.227 -14.301 31.154 1.00 89.06 307 VAL A N 1
ATOM 2528 C CA . VAL A 1 307 ? -23.507 -15.426 31.745 1.00 89.06 307 VAL A CA 1
ATOM 2529 C C . VAL A 1 307 ? -22.097 -15.450 31.171 1.00 89.06 307 VAL A C 1
ATOM 2531 O O . VAL A 1 307 ? -21.891 -15.305 29.971 1.00 89.06 307 VAL A O 1
ATOM 2534 N N . ILE A 1 308 ? -21.108 -15.599 32.049 1.00 88.81 308 ILE A N 1
ATOM 2535 C CA . ILE A 1 308 ? -19.695 -15.648 31.671 1.00 88.81 308 ILE A CA 1
ATOM 2536 C C . ILE A 1 308 ? -19.204 -17.073 31.894 1.00 88.81 308 ILE A C 1
ATOM 2538 O O . ILE A 1 308 ? -19.312 -17.596 33.007 1.00 88.81 308 ILE A O 1
ATOM 2542 N N . TRP A 1 309 ? -18.654 -17.663 30.838 1.00 87.94 309 TRP A N 1
ATOM 2543 C CA . TRP A 1 309 ? -18.113 -19.012 30.785 1.00 87.94 309 TRP A CA 1
ATOM 2544 C C . TRP A 1 309 ? -16.600 -18.954 30.600 1.00 87.94 309 TRP A C 1
ATOM 2546 O O . TRP A 1 309 ? -16.105 -18.359 29.645 1.00 87.94 309 TRP A O 1
ATOM 2556 N N . ILE A 1 310 ? -15.865 -19.605 31.496 1.00 85.88 310 ILE A N 1
ATOM 2557 C CA . ILE A 1 310 ? -14.425 -19.829 31.331 1.00 85.88 310 ILE A CA 1
ATOM 2558 C C . ILE A 1 310 ? -14.248 -21.225 30.737 1.00 85.88 310 ILE A C 1
ATOM 2560 O O . ILE A 1 310 ? -14.752 -22.190 31.316 1.00 85.88 310 ILE A O 1
ATOM 2564 N N . LEU A 1 311 ? -13.568 -21.315 29.593 1.00 86.19 311 LEU A N 1
ATOM 2565 C CA . LEU A 1 311 ? -13.254 -22.572 28.912 1.00 86.19 311 LEU A CA 1
ATOM 2566 C C . LEU A 1 311 ? -11.759 -22.843 29.102 1.00 86.19 311 LEU A C 1
ATOM 2568 O O . LEU A 1 311 ? -10.941 -22.186 28.465 1.00 86.19 311 LEU A O 1
ATOM 2572 N N . ASP A 1 312 ? -11.417 -23.738 30.027 1.00 83.75 312 ASP A N 1
ATOM 2573 C CA . ASP A 1 312 ? -10.032 -24.053 30.401 1.00 83.75 312 ASP A CA 1
ATOM 2574 C C . ASP A 1 312 ? -9.603 -25.402 29.811 1.00 83.75 312 ASP A C 1
ATOM 2576 O O . ASP A 1 312 ? -10.039 -26.454 30.282 1.00 83.75 312 ASP A O 1
ATOM 2580 N N . ASP A 1 313 ? -8.735 -25.350 28.798 1.00 82.44 313 ASP A N 1
ATOM 2581 C CA . ASP A 1 313 ? -8.173 -26.526 28.122 1.00 82.44 313 ASP A CA 1
ATOM 2582 C C . ASP A 1 313 ? -6.751 -26.887 28.616 1.00 82.44 313 ASP A C 1
ATOM 2584 O O . ASP A 1 313 ? -6.231 -27.945 28.262 1.00 82.44 313 ASP A O 1
ATOM 2588 N N . GLY A 1 314 ? -6.095 -26.040 29.426 1.00 70.31 314 GLY A N 1
ATOM 2589 C CA . GLY A 1 314 ? -4.684 -26.215 29.822 1.00 70.31 314 GLY A CA 1
ATOM 2590 C C . GLY A 1 314 ? -4.449 -26.779 31.226 1.00 70.31 314 GLY A C 1
ATOM 2591 O O . GLY A 1 314 ? -3.302 -27.029 31.614 1.00 70.31 314 GLY A O 1
ATOM 2592 N N . GLY A 1 315 ? -5.518 -27.023 31.987 1.00 66.94 315 GLY A N 1
ATOM 2593 C CA . GLY A 1 315 ? -5.493 -27.842 33.197 1.00 66.94 315 GLY A CA 1
ATOM 2594 C C . GLY A 1 315 ? -6.038 -27.132 34.436 1.00 66.94 315 GLY A C 1
ATOM 2595 O O . GLY A 1 315 ? -5.445 -26.194 34.977 1.00 66.94 315 GLY A O 1
ATOM 2596 N N . ALA A 1 316 ? -7.107 -27.715 34.984 1.00 57.75 316 ALA A N 1
ATOM 2597 C CA . ALA A 1 316 ? -8.004 -27.124 35.979 1.00 57.75 316 ALA A CA 1
ATOM 2598 C C . ALA A 1 316 ? -7.370 -26.588 37.281 1.00 57.75 316 ALA A C 1
ATOM 2600 O O . ALA A 1 316 ? -8.007 -25.801 37.981 1.00 57.75 316 ALA A O 1
ATOM 2601 N N . ARG A 1 317 ? -6.147 -26.997 37.663 1.00 58.28 317 ARG A N 1
ATOM 2602 C CA . ARG A 1 317 ? -5.572 -26.622 38.973 1.00 58.28 317 ARG A CA 1
ATOM 2603 C C . ARG A 1 317 ? -5.234 -25.135 39.077 1.00 58.28 317 ARG A C 1
ATOM 2605 O O . ARG A 1 317 ? -5.435 -24.566 40.148 1.00 58.28 317 ARG A O 1
ATOM 2612 N N . ARG A 1 318 ? -4.764 -24.493 38.001 1.00 56.69 318 ARG A N 1
ATOM 2613 C CA . ARG A 1 318 ? -4.307 -23.091 38.058 1.00 56.69 318 ARG A CA 1
ATOM 2614 C C . ARG A 1 318 ? -5.478 -22.108 38.089 1.00 56.69 318 ARG A C 1
ATOM 2616 O O . ARG A 1 318 ? -5.455 -21.173 38.882 1.00 56.69 318 ARG A O 1
ATOM 2623 N N . VAL A 1 319 ? -6.529 -22.345 37.303 1.00 58.78 319 VAL A N 1
ATOM 2624 C CA . VAL A 1 319 ? -7.656 -21.404 37.118 1.00 58.78 319 VAL A CA 1
ATOM 2625 C C . VAL A 1 319 ? -8.687 -21.452 38.266 1.00 58.78 319 VAL A C 1
ATOM 2627 O O . VAL A 1 319 ? -9.567 -20.591 38.359 1.00 58.78 319 VAL A O 1
ATOM 2630 N N . SER A 1 320 ? -8.542 -22.391 39.212 1.00 58.72 320 SER A N 1
ATOM 2631 C CA . SER A 1 320 ? -9.409 -22.563 40.396 1.00 58.72 320 SER A CA 1
ATOM 2632 C C . SER A 1 320 ? -9.815 -21.260 41.119 1.00 58.72 320 SER A C 1
ATOM 2634 O O . SER A 1 320 ? -11.001 -21.107 41.413 1.00 58.72 320 SER A O 1
ATOM 2636 N N . PRO A 1 321 ? -8.917 -20.278 41.362 1.00 60.34 321 PRO A N 1
ATOM 2637 C CA . PRO A 1 321 ? -9.278 -19.041 42.066 1.00 60.34 321 PRO A CA 1
ATOM 2638 C C . PRO A 1 321 ? -10.205 -18.109 41.270 1.00 60.34 321 PRO A C 1
ATOM 2640 O O . PRO A 1 321 ? -10.966 -17.344 41.855 1.00 60.34 321 PRO A O 1
ATOM 2643 N N . VAL A 1 322 ? -10.140 -18.138 39.934 1.00 60.16 322 VAL A N 1
ATOM 2644 C CA . VAL A 1 322 ? -10.993 -17.310 39.054 1.00 60.16 322 VAL A CA 1
ATOM 2645 C C . VAL A 1 322 ? -12.365 -17.958 38.879 1.00 60.16 322 VAL A C 1
ATOM 2647 O O . VAL A 1 322 ? -13.390 -17.280 38.787 1.00 60.16 322 VAL A O 1
ATOM 2650 N N . ARG A 1 323 ? -12.388 -19.292 38.912 1.00 58.66 323 ARG A N 1
ATOM 2651 C CA . ARG A 1 323 ? -13.575 -20.126 38.745 1.00 58.66 323 ARG A CA 1
ATOM 2652 C C . ARG A 1 323 ? -14.659 -19.855 39.786 1.00 58.66 323 ARG A C 1
ATOM 2654 O O . ARG A 1 323 ? -15.833 -19.801 39.443 1.00 58.66 323 ARG A O 1
ATOM 2661 N N . GLN A 1 324 ? -14.259 -19.624 41.034 1.00 57.53 324 GLN A N 1
ATOM 2662 C CA . GLN A 1 324 ? -15.168 -19.401 42.163 1.00 57.53 324 GLN A CA 1
ATOM 2663 C C . GLN A 1 324 ? -15.968 -18.090 42.053 1.00 57.53 324 GLN A C 1
ATOM 2665 O O . GLN A 1 324 ? -16.959 -17.907 42.755 1.00 57.53 324 GLN A O 1
ATOM 2670 N N . ARG A 1 325 ? -15.547 -17.180 41.162 1.00 59.19 325 ARG A N 1
ATOM 2671 C CA . ARG A 1 325 ? -16.155 -15.859 40.961 1.00 59.19 325 ARG A CA 1
ATOM 2672 C C . ARG A 1 325 ? -17.089 -15.783 39.749 1.00 59.19 325 ARG A C 1
ATOM 2674 O O . ARG A 1 325 ? -17.788 -14.785 39.600 1.00 59.19 325 ARG A O 1
ATOM 2681 N N . CYS A 1 326 ? -17.116 -16.812 38.897 1.00 57.78 326 CYS A N 1
ATOM 2682 C CA . CYS A 1 326 ? -17.955 -16.861 37.696 1.00 57.78 326 CYS A CA 1
ATOM 2683 C C . CYS A 1 326 ? -19.204 -17.720 37.920 1.00 57.78 326 CYS A C 1
ATOM 2685 O O . CYS A 1 326 ? -19.150 -18.740 38.602 1.00 57.78 326 CYS A O 1
ATOM 2687 N N . ARG A 1 327 ? -20.338 -17.320 37.322 1.00 52.84 327 ARG A N 1
ATOM 2688 C CA . ARG A 1 327 ? -21.643 -17.967 37.555 1.00 52.84 327 ARG A CA 1
ATOM 2689 C C . ARG A 1 327 ? -21.699 -19.426 37.096 1.00 52.84 327 ARG A C 1
ATOM 2691 O O . ARG A 1 327 ? -22.428 -20.192 37.719 1.00 52.84 327 ARG A O 1
ATOM 2698 N N . ARG A 1 328 ? -20.972 -19.824 36.040 1.00 54.66 328 ARG A N 1
ATOM 2699 C CA . ARG A 1 328 ? -20.899 -21.216 35.555 1.00 54.66 328 ARG A CA 1
ATOM 2700 C C . ARG A 1 328 ? -19.558 -21.495 34.854 1.00 54.66 328 ARG A C 1
ATOM 2702 O O . ARG A 1 328 ? -19.006 -20.621 34.197 1.00 54.66 328 ARG A O 1
ATOM 2709 N N . THR A 1 329 ? -19.015 -22.706 35.003 1.00 53.88 329 THR A N 1
ATOM 2710 C CA . THR A 1 329 ? -17.792 -23.172 34.309 1.00 53.88 329 THR A CA 1
ATOM 2711 C C . THR A 1 329 ? -18.067 -24.506 33.629 1.00 53.88 329 THR A C 1
ATOM 2713 O O . THR A 1 329 ? -18.582 -25.411 34.285 1.00 53.88 329 THR A O 1
ATOM 2716 N N . VAL A 1 330 ? -17.694 -24.645 32.356 1.00 49.53 330 VAL A N 1
ATOM 2717 C CA . VAL A 1 330 ? -17.754 -25.923 31.626 1.00 49.53 330 VAL A CA 1
ATOM 2718 C C . VAL A 1 330 ? -16.352 -26.513 31.578 1.00 49.53 330 VAL A C 1
ATOM 2720 O O . VAL A 1 330 ? -15.412 -25.813 31.219 1.00 49.53 330 VAL A O 1
ATOM 2723 N N . HIS A 1 331 ? -16.226 -27.791 31.935 1.00 46.53 331 HIS A N 1
ATOM 2724 C CA . HIS A 1 331 ? -15.007 -28.574 31.728 1.00 46.53 331 HIS A CA 1
ATOM 2725 C C . HIS A 1 331 ? -15.246 -29.626 30.661 1.00 46.53 331 HIS A C 1
ATOM 2727 O O . HIS A 1 331 ? -16.301 -30.264 30.644 1.00 46.53 331 HIS A O 1
ATOM 2733 N N . ARG A 1 332 ? -14.235 -29.859 29.824 1.00 41.41 332 ARG A N 1
ATOM 2734 C CA . ARG A 1 332 ? -14.155 -31.095 29.053 1.00 41.41 332 ARG A CA 1
ATOM 2735 C C . ARG A 1 332 ? -13.821 -32.228 30.038 1.00 41.41 332 ARG A C 1
ATOM 2737 O O . ARG A 1 332 ? -12.892 -32.060 30.831 1.00 41.41 332 ARG A O 1
ATOM 2744 N N . PRO A 1 333 ? -14.559 -33.352 30.060 1.00 37.16 333 PRO A N 1
ATOM 2745 C CA . PRO A 1 333 ? -14.137 -34.505 30.844 1.00 37.16 333 PRO A CA 1
ATOM 2746 C C . PRO A 1 333 ? -12.757 -34.940 30.343 1.00 37.16 333 PRO A C 1
ATOM 2748 O O . PRO A 1 333 ? -12.567 -35.140 29.143 1.00 37.16 333 PRO A O 1
ATOM 2751 N N . TYR A 1 334 ? -11.791 -35.036 31.258 1.00 38.66 334 TYR A N 1
ATOM 2752 C CA . TYR A 1 334 ? -10.509 -35.672 30.978 1.00 38.66 334 TYR A CA 1
ATOM 2753 C C . TYR A 1 334 ? -10.810 -37.109 30.543 1.00 38.66 334 TYR A C 1
ATOM 2755 O O . TYR A 1 334 ? -11.274 -37.911 31.354 1.00 38.66 334 TYR A O 1
ATOM 2763 N N . HIS A 1 335 ? -10.603 -37.419 29.262 1.00 33.09 335 HIS A N 1
ATOM 2764 C CA . HIS A 1 335 ? -10.465 -38.810 28.858 1.00 33.09 335 HIS A CA 1
ATOM 2765 C C . HIS A 1 335 ? -9.110 -39.307 29.394 1.00 33.09 335 HIS A C 1
ATOM 2767 O O . HIS A 1 335 ? -8.126 -38.576 29.241 1.00 33.09 335 HIS A O 1
ATOM 2773 N N . PRO A 1 336 ? -9.093 -40.454 30.101 1.00 37.81 336 PRO A N 1
ATOM 2774 C CA . PRO A 1 336 ? -7.909 -40.991 30.769 1.00 37.81 336 PRO A CA 1
ATOM 2775 C C . PRO A 1 336 ? -6.776 -41.354 29.809 1.00 37.81 336 PRO A C 1
ATOM 2777 O O . PRO A 1 336 ? -7.072 -41.683 28.636 1.00 37.81 336 PRO A O 1
#

Radius of gyration: 34.41 Å; Cα contacts (8 Å, |Δi|>4): 181; chains: 1; bounding box: 88×74×72 Å

pLDDT: mean 78.23, std 14.5, range [33.09, 97.06]

Nearest PDB structures (foldseek):
  9fp0-assembly1_A  TM=7.055E-01  e=6.203E-33  Escherichia coli
  9fmv-assembly1_A  TM=7.048E-01  e=2.163E-32  Escherichia coli
  9fmz-assembly1_A  TM=7.120E-01  e=7.374E-31  Escherichia coli
  9fnn-assembly1_A  TM=6.814E-01  e=4.874E-27  Escherichia coli
  5ej1-assembly1_A  TM=8.041E-01  e=6.769E-05  Cereibacter sphaeroides 2.4.1

Solvent-accessible surface area (backbone atoms only — not comparable to full-atom values): 19971 Å² total; per-residue (Å²): 122,80,78,62,49,68,78,78,38,60,70,74,58,42,52,52,50,50,51,54,38,51,49,20,49,74,57,72,24,50,72,67,20,31,53,52,49,48,50,50,53,51,51,44,57,75,80,37,72,59,86,40,71,68,46,43,56,50,61,74,42,35,67,81,76,38,72,90,60,54,85,60,44,46,52,80,63,46,69,60,52,51,51,54,51,50,55,46,50,68,73,67,51,73,81,70,84,70,75,84,73,83,74,80,66,64,69,64,57,53,54,48,49,51,47,49,49,52,53,54,62,46,48,52,57,55,51,48,66,68,41,52,62,53,67,74,45,53,87,60,69,86,48,57,74,65,58,46,50,50,54,52,48,52,53,50,51,53,51,51,52,53,49,48,51,67,35,69,58,88,62,56,72,68,58,47,50,53,50,50,52,50,52,50,52,49,47,60,57,40,72,64,37,88,55,66,67,34,55,45,50,47,50,51,53,50,49,49,54,51,50,26,50,52,46,47,49,73,75,72,66,68,49,89,90,42,72,67,60,30,52,56,46,48,55,51,48,51,54,51,50,50,53,51,52,52,50,53,52,52,44,64,68,59,60,69,74,83,83,79,73,88,76,82,74,72,92,55,71,85,77,53,75,71,44,81,45,78,46,78,44,54,86,73,57,67,69,61,54,46,51,55,51,53,54,61,71,65,50,98,60,63,76,91,37,52,47,50,34,51,38,62,78,57,56,73,78,75,54,49,80,62,53,79,76,44,92,48,74,61,71,77,80,81,77,131

Secondary structure (DSSP, 8-state):
-TTTHHHHS-HHHHHHHHHHHHHHHHTT--HHHHHHHHHHHHHHHHHS-TTSHHHHHHHHTHHHH-TT--TTS--TTHHHHHHHHHHHHHHHS-------------HHHHHHHHHHHHHHHHHHHHHHHHHHHHHHS-TTTSS-HHHHHHHHHHHHHHHHHHHHHHHH----HHHHHHHHHHHHHHHHHHTTS-SHHHHHHHHHHHHHHHHHHHHHHHHHS--SS-HHHHHHHHHHHHHHHHHHHHHHHHHHHHSS---PPPPPPPS-GGGSPPEEEEEEESS--HHHHHHHHHHHHTSSS-TTTEEEEEEE-S-TTTTHHHHTTSSEEE------